Protein AF-A0A919JW04-F1 (afdb_monomer_lite)

Structure (mmCIF, N/CA/C/O backbone):
data_AF-A0A919JW04-F1
#
_entry.id   AF-A0A919JW04-F1
#
loop_
_atom_site.group_PDB
_atom_site.id
_atom_site.type_symbol
_atom_site.label_atom_id
_atom_site.label_alt_id
_atom_site.label_comp_id
_atom_site.label_asym_id
_atom_site.label_entity_id
_atom_site.label_seq_id
_atom_site.pdbx_PDB_ins_code
_atom_site.Cartn_x
_atom_site.Cartn_y
_atom_site.Cartn_z
_atom_site.occupancy
_atom_site.B_iso_or_equiv
_atom_site.auth_seq_id
_atom_site.auth_comp_id
_atom_site.auth_asym_id
_atom_site.auth_atom_id
_atom_site.pdbx_PDB_model_num
ATOM 1 N N . MET A 1 1 ? -5.054 1.767 -24.360 1.00 74.25 1 MET A N 1
ATOM 2 C CA . MET A 1 1 ? -6.353 1.521 -23.692 1.00 74.25 1 MET A CA 1
ATOM 3 C C . MET A 1 1 ? -6.056 1.189 -22.245 1.00 74.25 1 MET A C 1
ATOM 5 O O . MET A 1 1 ? -5.034 0.561 -22.006 1.00 74.25 1 MET A O 1
ATOM 9 N N . THR A 1 2 ? -6.905 1.603 -21.313 1.00 76.56 2 THR A N 1
ATOM 10 C CA . THR A 1 2 ? -6.736 1.331 -19.882 1.00 76.56 2 THR A CA 1
ATOM 11 C C . THR A 1 2 ? -8.015 0.686 -19.362 1.00 76.56 2 THR A C 1
ATOM 13 O O . THR A 1 2 ? -9.109 1.195 -19.605 1.00 76.56 2 THR A O 1
ATOM 16 N N . VAL A 1 3 ? -7.884 -0.453 -18.684 1.00 76.44 3 VAL A N 1
ATOM 17 C CA . VAL A 1 3 ? -8.998 -1.101 -17.981 1.00 76.44 3 VAL A CA 1
ATOM 18 C C . VAL A 1 3 ? -9.095 -0.463 -16.602 1.00 76.44 3 VAL A C 1
ATOM 20 O O . VAL A 1 3 ? -8.107 -0.436 -15.874 1.00 76.44 3 VAL A O 1
ATOM 23 N N . THR A 1 4 ? -10.256 0.086 -16.257 1.00 68.62 4 THR A N 1
ATOM 24 C CA . THR A 1 4 ? -10.473 0.756 -14.963 1.00 68.62 4 THR A CA 1
ATOM 25 C C . THR A 1 4 ? -11.224 -0.118 -13.966 1.00 68.62 4 THR A C 1
ATOM 27 O O . THR A 1 4 ? -11.129 0.110 -12.764 1.00 68.62 4 THR A O 1
ATOM 30 N N . ASP A 1 5 ? -11.971 -1.110 -14.455 1.00 70.94 5 ASP A N 1
ATOM 31 C CA . ASP A 1 5 ? -12.767 -2.032 -13.647 1.00 70.94 5 ASP A CA 1
ATOM 32 C C . ASP A 1 5 ? -13.113 -3.288 -14.462 1.00 70.94 5 ASP A C 1
ATOM 34 O O . ASP A 1 5 ? -13.215 -3.216 -15.691 1.00 70.94 5 ASP A O 1
ATOM 38 N N . TRP A 1 6 ? -13.334 -4.418 -13.790 1.00 78.25 6 TRP A N 1
ATOM 39 C CA . TRP A 1 6 ? -13.700 -5.701 -14.404 1.00 78.25 6 TRP A CA 1
ATOM 40 C C . TRP A 1 6 ? -14.537 -6.559 -13.449 1.00 78.25 6 TRP A C 1
ATOM 42 O O . TRP A 1 6 ? -14.345 -6.524 -12.235 1.00 78.25 6 TRP A O 1
ATOM 52 N N . TRP A 1 7 ? -15.504 -7.301 -13.989 1.00 74.25 7 TRP A N 1
ATOM 53 C CA . TRP A 1 7 ? -16.397 -8.162 -13.208 1.00 74.25 7 TRP A CA 1
ATOM 54 C C . TRP A 1 7 ? -17.016 -9.260 -14.073 1.00 74.25 7 TRP A C 1
ATOM 56 O O . TRP A 1 7 ? -17.135 -9.120 -15.289 1.00 74.25 7 TRP A O 1
ATOM 66 N N . TRP A 1 8 ? -17.454 -10.342 -13.438 1.00 70.00 8 TRP A N 1
ATOM 67 C CA . TRP A 1 8 ? -18.263 -11.383 -14.072 1.00 70.00 8 TRP A CA 1
ATOM 68 C C . TRP A 1 8 ? -19.747 -11.090 -13.832 1.00 70.00 8 TRP A C 1
ATOM 70 O O . TRP A 1 8 ? -20.109 -10.659 -12.736 1.00 70.00 8 TRP A O 1
ATOM 80 N N . ASP A 1 9 ? -20.599 -11.280 -14.840 1.00 72.88 9 ASP A N 1
ATOM 81 C CA . ASP A 1 9 ? -22.055 -11.217 -14.658 1.00 72.88 9 ASP A CA 1
ATOM 82 C C . ASP A 1 9 ? -22.659 -12.576 -14.264 1.00 72.88 9 ASP A C 1
ATOM 84 O O . ASP A 1 9 ? -21.970 -13.597 -14.210 1.00 72.88 9 ASP A O 1
ATOM 88 N N . ASP A 1 10 ? -23.965 -12.586 -13.986 1.00 59.44 10 ASP A N 1
ATOM 89 C CA . ASP A 1 10 ? -24.704 -13.783 -13.560 1.00 59.44 10 ASP A CA 1
ATOM 90 C C . ASP A 1 10 ? -24.725 -14.895 -14.629 1.00 59.44 10 ASP A C 1
ATOM 92 O O . ASP A 1 10 ? -25.013 -16.050 -14.314 1.00 59.44 10 ASP A O 1
ATOM 96 N N . ALA A 1 11 ? -24.410 -14.567 -15.888 1.00 71.56 11 ALA A N 1
ATOM 97 C CA . ALA A 1 11 ? -24.278 -15.524 -16.985 1.00 71.56 11 ALA A CA 1
ATOM 98 C C . ALA A 1 11 ? -22.836 -16.043 -17.153 1.00 71.56 11 ALA A C 1
ATOM 100 O O . ALA A 1 11 ? -22.574 -16.846 -18.051 1.00 71.56 11 ALA A O 1
ATOM 101 N N . GLY A 1 12 ? -21.903 -15.611 -16.300 1.00 69.88 12 GLY A N 1
ATOM 102 C CA . GLY A 1 12 ? -20.495 -15.988 -16.375 1.00 69.88 12 GLY A CA 1
ATOM 103 C C . GLY A 1 12 ? -19.747 -15.313 -17.523 1.00 69.88 12 GLY A C 1
ATOM 104 O O . GLY A 1 12 ? -18.751 -15.857 -17.992 1.00 69.88 12 GLY A O 1
ATOM 105 N N . VAL A 1 13 ? -20.200 -14.144 -17.987 1.00 75.38 13 VAL A N 1
ATOM 106 C CA . VAL A 1 13 ? -19.493 -13.343 -18.996 1.00 75.38 13 VAL A CA 1
ATOM 107 C C . VAL A 1 13 ? -18.628 -12.288 -18.306 1.00 75.38 13 VAL A C 1
ATOM 109 O O . VAL A 1 13 ? -19.077 -11.579 -17.400 1.00 75.38 13 VAL A O 1
ATOM 112 N N . LEU A 1 14 ? -17.369 -12.168 -18.737 1.00 69.25 14 LEU A N 1
ATOM 113 C CA . LEU A 1 14 ? -16.454 -11.143 -18.239 1.00 69.25 14 LEU A CA 1
ATOM 114 C C . LEU A 1 14 ? -16.771 -9.789 -18.889 1.00 69.25 14 LEU A C 1
ATOM 116 O O . LEU A 1 14 ? -16.784 -9.645 -20.113 1.00 69.25 14 LEU A O 1
ATOM 120 N N . ASN A 1 15 ? -16.993 -8.788 -18.047 1.00 77.12 15 ASN A N 1
ATOM 121 C CA . ASN A 1 15 ? -17.279 -7.409 -18.405 1.00 77.12 15 ASN A CA 1
ATOM 122 C C . ASN A 1 15 ? -16.128 -6.506 -17.929 1.00 77.12 15 ASN A C 1
ATOM 124 O O . ASN A 1 15 ? -15.481 -6.796 -16.921 1.00 77.12 15 ASN A O 1
ATOM 128 N N . ALA A 1 16 ? -15.884 -5.399 -18.631 1.00 73.94 16 ALA A N 1
ATOM 129 C CA . ALA A 1 16 ? -14.883 -4.410 -18.243 1.00 73.94 16 ALA A CA 1
ATOM 130 C C . ALA A 1 16 ? -15.310 -2.978 -18.579 1.00 73.94 16 ALA A C 1
ATOM 132 O O . ALA A 1 16 ? -15.991 -2.726 -19.577 1.00 73.94 16 ALA A O 1
ATOM 133 N N . SER A 1 17 ? -14.851 -2.031 -17.762 1.00 76.88 17 SER A N 1
ATOM 134 C CA . SER A 1 17 ? -14.839 -0.608 -18.105 1.00 76.88 17 SER A CA 1
ATOM 135 C C . SER A 1 17 ? -13.491 -0.271 -18.739 1.00 76.88 17 SER A C 1
ATOM 137 O O . SER A 1 17 ? -12.448 -0.437 -18.105 1.00 76.88 17 SER A O 1
ATOM 139 N N . ILE A 1 18 ? -13.502 0.173 -19.998 1.00 75.00 18 ILE A N 1
ATOM 140 C CA . ILE A 1 18 ? -12.277 0.434 -20.769 1.00 75.00 18 ILE A CA 1
ATOM 141 C C . ILE A 1 18 ? -12.285 1.876 -21.271 1.00 75.00 18 ILE A C 1
ATOM 143 O O . ILE A 1 18 ? -13.214 2.293 -21.971 1.00 75.00 18 ILE A O 1
ATOM 147 N N . SER A 1 19 ? -11.233 2.627 -20.943 1.00 77.94 19 SER A N 1
ATOM 148 C CA . SER A 1 19 ? -10.934 3.936 -21.524 1.00 77.94 19 SER A CA 1
ATOM 149 C C . SER A 1 19 ? -9.916 3.804 -22.659 1.00 77.94 19 SER A C 1
ATOM 151 O O . SER A 1 19 ? -9.009 2.962 -22.652 1.00 77.94 19 SER A O 1
ATOM 153 N N . SER A 1 20 ? -10.067 4.633 -23.689 1.00 75.81 20 SER A N 1
ATOM 154 C CA . SER A 1 20 ? -9.131 4.687 -24.813 1.00 75.81 20 SER A CA 1
ATOM 155 C C . SER A 1 20 ? -8.399 6.019 -24.810 1.00 75.81 20 SER A C 1
ATOM 157 O O . SER A 1 20 ? -9.047 7.062 -24.847 1.00 75.81 20 SER A O 1
ATOM 159 N N . HIS A 1 21 ? -7.072 5.983 -24.843 1.00 70.25 21 HIS A N 1
ATOM 160 C CA . HIS A 1 21 ? -6.265 7.164 -25.141 1.00 70.25 21 HIS A CA 1
ATOM 161 C C . HIS A 1 21 ? -6.253 7.378 -26.647 1.00 70.25 21 HIS A C 1
ATOM 163 O O . HIS A 1 21 ? -6.077 6.419 -27.406 1.00 70.25 21 HIS A O 1
ATOM 169 N N . ARG A 1 22 ? -6.492 8.615 -27.080 1.00 68.94 22 ARG A N 1
ATOM 170 C CA . ARG A 1 22 ? -6.281 9.026 -28.466 1.00 68.94 22 ARG A CA 1
ATOM 171 C C . ARG A 1 22 ? -5.194 10.085 -28.477 1.00 68.94 22 ARG A C 1
ATOM 173 O O . ARG A 1 22 ? -5.344 11.111 -27.821 1.00 68.94 22 ARG A O 1
ATOM 180 N N . CYS A 1 23 ? -4.144 9.841 -29.249 1.00 50.69 23 CYS A N 1
ATOM 181 C CA . CYS A 1 23 ? -3.222 10.896 -29.637 1.00 50.69 23 CYS A CA 1
ATOM 182 C C . CYS A 1 23 ? -3.943 11.758 -30.675 1.00 50.69 23 CYS A C 1
ATOM 184 O O . CYS A 1 23 ? -4.438 11.229 -31.674 1.00 50.69 23 CYS A O 1
ATOM 186 N N . THR A 1 24 ? -4.067 13.055 -30.422 1.00 57.06 24 THR A N 1
ATOM 187 C CA . THR A 1 24 ? -4.514 14.007 -31.439 1.00 57.06 24 THR A CA 1
ATOM 188 C C . THR A 1 24 ? -3.295 14.649 -32.081 1.00 57.06 24 THR A C 1
ATOM 190 O O . THR A 1 24 ? -2.359 15.010 -31.383 1.00 57.06 24 THR A O 1
ATOM 193 N N . ASP A 1 25 ? -3.316 14.834 -33.402 1.00 55.38 25 ASP A N 1
ATOM 194 C CA . ASP A 1 25 ? -2.179 15.364 -34.180 1.00 55.38 25 ASP A CA 1
ATOM 195 C C . ASP A 1 25 ? -1.820 16.832 -33.855 1.00 55.38 25 ASP A C 1
ATOM 197 O O . ASP A 1 25 ? -0.890 17.400 -34.426 1.00 55.38 25 ASP A O 1
ATOM 201 N N . ALA A 1 26 ? -2.566 17.471 -32.953 1.00 52.75 26 ALA A N 1
ATOM 202 C CA . ALA A 1 26 ? -2.356 18.839 -32.518 1.00 52.75 26 ALA A CA 1
ATOM 203 C C . ALA A 1 26 ? -1.953 18.846 -31.038 1.00 52.75 26 ALA A C 1
ATOM 205 O O . ALA A 1 26 ? -2.820 18.769 -30.174 1.00 52.75 26 ALA A O 1
ATOM 206 N N . LEU A 1 27 ? -0.644 19.005 -30.797 1.00 47.03 27 LEU A N 1
ATOM 207 C CA . LEU A 1 27 ? 0.014 19.154 -29.489 1.00 47.03 27 LEU A CA 1
ATOM 208 C C . LEU A 1 27 ? 0.023 17.862 -28.652 1.00 47.03 27 LEU A C 1
ATOM 210 O O . LEU A 1 27 ? -0.911 17.074 -28.711 1.00 47.03 27 LEU A O 1
ATOM 214 N N . ASP A 1 28 ? 1.096 17.651 -27.884 1.00 53.16 28 ASP A N 1
ATOM 215 C CA . ASP A 1 28 ? 1.387 16.470 -27.046 1.00 53.16 28 ASP A CA 1
ATOM 216 C C . ASP A 1 28 ? 0.383 16.234 -25.883 1.00 53.16 28 ASP A C 1
ATOM 218 O O . ASP A 1 28 ? 0.741 15.733 -24.817 1.00 53.16 28 ASP A O 1
ATOM 222 N N . GLU A 1 29 ? -0.883 16.616 -26.045 1.00 48.28 29 GLU A N 1
ATOM 223 C CA . GLU A 1 29 ? -1.954 16.377 -25.088 1.00 48.28 29 GLU A CA 1
ATOM 224 C C . GLU A 1 29 ? -2.584 15.001 -25.350 1.00 48.28 29 GLU A C 1
ATOM 226 O O . GLU A 1 29 ? -3.326 14.783 -26.311 1.00 48.28 29 GLU A O 1
ATOM 231 N N . GLU A 1 30 ? -2.299 14.038 -24.472 1.00 58.75 30 GLU A N 1
ATOM 232 C CA . GLU A 1 30 ? -3.032 12.774 -24.445 1.00 58.75 30 GLU A CA 1
ATOM 233 C C . GLU A 1 30 ? -4.475 13.025 -23.991 1.00 58.75 30 GLU A C 1
ATOM 235 O O . GLU A 1 30 ? -4.741 13.327 -22.826 1.00 58.75 30 GLU A O 1
ATOM 240 N N . MET A 1 31 ? -5.439 12.862 -24.902 1.00 57.72 31 MET A N 1
ATOM 241 C CA . MET A 1 31 ? -6.850 12.925 -24.53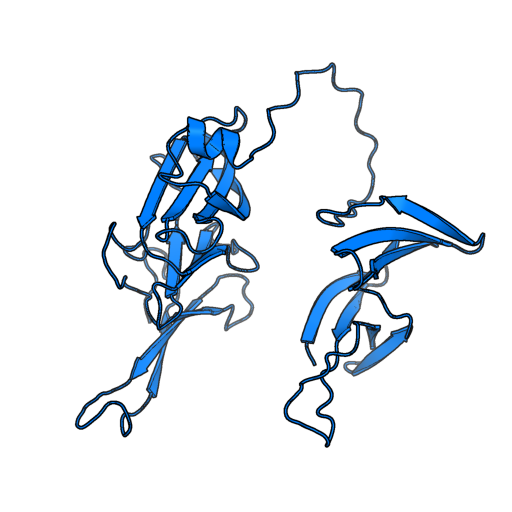7 1.00 57.72 31 MET A CA 1
ATOM 242 C C . MET A 1 31 ? -7.359 11.522 -24.191 1.00 57.72 31 MET A C 1
ATOM 244 O O . MET A 1 31 ? -7.560 10.661 -25.058 1.00 57.72 31 MET A O 1
ATOM 248 N N . THR A 1 32 ? -7.600 11.283 -22.903 1.00 70.81 32 THR A N 1
ATOM 249 C CA . THR A 1 32 ? -8.263 10.065 -22.428 1.00 70.81 32 THR A CA 1
ATOM 250 C C . THR A 1 32 ? -9.762 10.158 -22.696 1.00 70.81 32 THR A C 1
ATOM 252 O O . THR A 1 32 ? -10.463 10.990 -22.118 1.00 70.81 32 THR A O 1
ATOM 255 N N . ALA A 1 33 ? -10.285 9.289 -23.562 1.00 72.12 33 ALA A N 1
ATOM 256 C CA . ALA A 1 33 ? -11.727 9.152 -23.719 1.00 72.12 33 ALA A CA 1
ATOM 257 C C . ALA A 1 33 ? -12.331 8.535 -22.443 1.00 72.12 33 ALA A C 1
ATOM 259 O O . ALA A 1 33 ? -11.737 7.606 -21.882 1.00 72.12 33 ALA A O 1
ATOM 260 N N . PRO A 1 34 ? -13.512 8.998 -21.996 1.00 68.56 34 PRO A N 1
ATOM 261 C CA . PRO A 1 34 ? -14.187 8.425 -20.837 1.00 68.56 34 PRO A CA 1
ATOM 262 C C . PRO A 1 34 ? -14.446 6.922 -21.037 1.00 68.56 34 PRO A C 1
ATOM 264 O O . PRO A 1 34 ? -14.663 6.488 -22.176 1.00 68.56 34 PRO A O 1
ATOM 267 N N . PRO A 1 35 ? -14.418 6.120 -19.959 1.00 70.31 35 PRO A N 1
ATOM 268 C CA . PRO A 1 35 ? -14.587 4.686 -20.083 1.00 70.31 35 PRO A CA 1
ATOM 269 C C . PRO A 1 35 ? -15.964 4.313 -20.641 1.00 70.31 35 PRO A C 1
ATOM 271 O O . PRO A 1 35 ? -16.972 4.996 -20.443 1.00 70.31 35 PRO A O 1
ATOM 274 N N . THR A 1 36 ? -15.975 3.207 -21.378 1.00 73.69 36 THR A N 1
ATOM 275 C CA . THR A 1 36 ? -17.166 2.593 -21.982 1.00 73.69 36 THR A CA 1
ATOM 276 C C . THR A 1 36 ? -17.268 1.140 -21.533 1.00 73.69 36 THR A C 1
ATOM 278 O O . THR A 1 36 ? -16.282 0.578 -21.051 1.00 73.69 36 THR A O 1
ATOM 281 N N . LEU A 1 37 ? -18.451 0.537 -21.661 1.00 75.94 37 LEU A N 1
ATOM 282 C CA . LEU A 1 37 ? -18.686 -0.840 -21.230 1.00 75.94 37 LEU A CA 1
ATOM 283 C C . LEU A 1 37 ? -18.321 -1.824 -22.344 1.00 75.94 37 LEU A C 1
ATOM 285 O O . LEU A 1 37 ? -18.824 -1.717 -23.466 1.00 75.94 37 LEU A O 1
ATOM 289 N N . TRP A 1 38 ? -17.511 -2.822 -22.004 1.00 80.19 38 TRP A N 1
ATOM 290 C CA . TRP A 1 38 ? -17.079 -3.889 -22.900 1.00 80.19 38 TRP A CA 1
ATOM 291 C C . TRP A 1 38 ? -17.385 -5.264 -22.312 1.00 80.19 38 TRP A C 1
ATOM 293 O O . TRP A 1 38 ? -17.367 -5.452 -21.098 1.00 80.19 38 TRP A O 1
ATOM 303 N N . GLN A 1 39 ? -17.639 -6.223 -23.196 1.00 83.81 39 GLN A N 1
ATOM 304 C CA . GLN A 1 39 ? -17.889 -7.627 -22.874 1.00 83.81 39 GLN A CA 1
ATOM 305 C C . GLN A 1 39 ? -16.921 -8.521 -23.634 1.00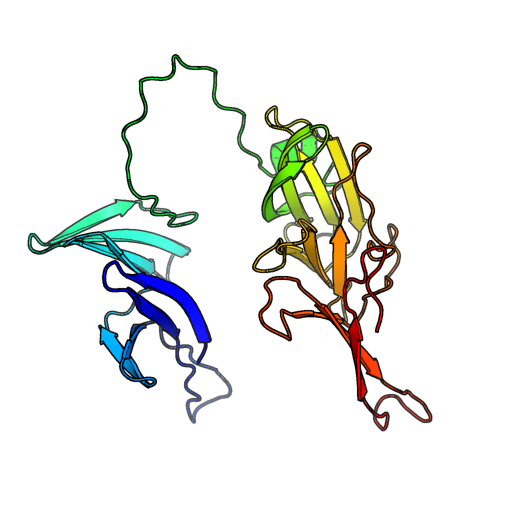 83.81 39 GLN A C 1
ATOM 307 O O . GLN A 1 39 ? -16.680 -8.294 -24.820 1.00 83.81 39 GLN A O 1
ATOM 312 N N . LEU A 1 40 ? -16.389 -9.544 -22.969 1.00 80.00 40 LEU A N 1
ATOM 313 C CA . LEU A 1 40 ? -15.554 -10.558 -23.597 1.00 80.00 40 LEU A CA 1
ATOM 314 C C . LEU A 1 40 ? -16.441 -11.695 -24.115 1.00 80.00 40 LEU A C 1
ATOM 316 O O . LEU A 1 40 ? -16.860 -12.566 -23.356 1.00 80.00 40 LEU A O 1
ATOM 320 N N . THR A 1 41 ? -16.708 -11.701 -25.421 1.00 78.75 41 THR A N 1
ATOM 321 C CA . THR A 1 41 ? -17.518 -12.738 -26.077 1.00 78.75 41 THR A CA 1
ATOM 322 C C . THR A 1 41 ? -16.661 -13.488 -27.088 1.00 78.75 41 THR A C 1
ATOM 324 O O . THR A 1 41 ? -16.059 -12.880 -27.970 1.00 78.75 41 THR A O 1
ATOM 327 N N . GLY A 1 42 ? -16.571 -14.817 -26.964 1.00 79.56 42 GLY A N 1
ATOM 328 C CA . GLY A 1 42 ? -15.803 -15.643 -27.908 1.00 79.56 42 GLY A CA 1
ATOM 329 C C . GLY A 1 42 ? -14.318 -15.262 -28.004 1.00 79.56 42 GLY A C 1
ATOM 330 O O . GLY A 1 42 ? -13.734 -15.342 -29.081 1.00 79.56 42 GLY A O 1
ATOM 331 N N . GLY A 1 43 ? -13.722 -14.787 -26.903 1.00 82.19 43 GLY A N 1
ATOM 332 C CA . GLY A 1 43 ? -12.320 -14.355 -26.847 1.00 82.19 43 GLY A CA 1
ATOM 333 C C . GLY A 1 43 ? -12.046 -12.952 -27.403 1.00 82.19 43 GLY A C 1
ATOM 334 O O . GLY A 1 43 ? -10.891 -12.544 -27.453 1.00 82.19 43 GLY A O 1
ATOM 335 N N . SER A 1 44 ? -13.077 -12.202 -27.805 1.00 84.44 44 SER A N 1
ATOM 336 C CA . SER A 1 44 ? -12.941 -10.827 -28.298 1.00 84.44 44 SER A CA 1
ATOM 337 C C . SER A 1 44 ? -13.728 -9.839 -27.444 1.00 84.44 44 SER A C 1
ATOM 339 O O . SER A 1 44 ? -14.867 -10.099 -27.056 1.00 84.44 44 SER A O 1
ATOM 341 N N . TRP A 1 45 ? -13.121 -8.686 -27.167 1.00 80.19 45 TRP A N 1
ATOM 342 C CA . TRP A 1 45 ? -13.795 -7.581 -26.494 1.00 80.19 45 TRP A CA 1
ATOM 343 C C . TRP A 1 45 ? -14.721 -6.860 -27.475 1.00 80.19 45 TRP A C 1
ATOM 345 O O . TRP A 1 45 ? -14.274 -6.324 -28.489 1.00 80.19 45 TRP A O 1
ATOM 355 N N . THR A 1 46 ? -16.010 -6.809 -27.154 1.00 83.94 46 THR A N 1
ATOM 356 C CA . THR A 1 46 ? -17.025 -6.077 -27.919 1.00 83.94 46 THR A CA 1
ATOM 357 C C . THR A 1 46 ? -17.654 -4.983 -27.060 1.00 83.94 46 THR A C 1
ATOM 359 O O . THR A 1 46 ? -17.992 -5.254 -25.905 1.00 83.94 46 THR A O 1
ATOM 362 N N . PRO A 1 47 ? -17.839 -3.757 -27.582 1.00 77.19 47 PRO A N 1
ATOM 363 C CA . PRO A 1 47 ? -18.476 -2.688 -26.827 1.00 77.19 47 PRO A CA 1
ATOM 364 C C . PRO A 1 47 ? -19.951 -3.037 -26.612 1.00 77.19 47 PRO A C 1
ATOM 366 O O . PRO A 1 47 ? -20.714 -3.132 -27.573 1.00 77.19 47 PRO A O 1
ATOM 369 N N . ALA A 1 48 ? -20.344 -3.225 -25.356 1.00 69.94 48 ALA A N 1
ATOM 370 C CA . ALA A 1 48 ? -21.722 -3.528 -24.986 1.00 69.94 48 ALA A CA 1
ATOM 371 C C . ALA A 1 48 ? -22.570 -2.249 -24.893 1.00 69.94 48 ALA A C 1
ATOM 373 O O . ALA A 1 48 ? -23.762 -2.266 -25.195 1.00 69.94 48 ALA A O 1
ATOM 374 N N . ASP A 1 49 ? -21.956 -1.123 -24.508 1.00 65.31 49 ASP A N 1
ATOM 375 C CA . ASP A 1 49 ? -22.614 0.184 -24.438 1.00 65.31 49 ASP A CA 1
ATOM 376 C C . ASP A 1 49 ? -21.581 1.326 -24.513 1.00 65.31 49 ASP A C 1
ATOM 378 O O . ASP A 1 49 ? -20.519 1.272 -23.892 1.00 65.31 49 ASP A O 1
ATOM 382 N N . ARG A 1 50 ? -21.902 2.381 -25.273 1.00 62.41 50 ARG A N 1
ATOM 383 C CA . ARG A 1 50 ? -21.047 3.566 -25.479 1.00 62.41 50 ARG A CA 1
ATOM 384 C C . ARG A 1 50 ? -21.385 4.738 -24.553 1.00 62.41 50 ARG A C 1
ATOM 386 O O . ARG A 1 50 ? -20.864 5.833 -24.750 1.00 62.41 50 ARG A O 1
ATOM 393 N N . THR A 1 51 ? -22.268 4.540 -23.577 1.00 61.38 51 THR A N 1
ATOM 394 C CA . THR A 1 51 ? -22.607 5.568 -22.588 1.00 61.38 51 THR A CA 1
ATOM 395 C C . THR A 1 51 ? -21.362 5.934 -21.778 1.00 61.38 51 THR A C 1
ATOM 397 O O . THR A 1 51 ? -20.776 5.087 -21.111 1.00 61.38 51 THR A O 1
ATOM 400 N N . THR A 1 52 ? -20.962 7.201 -21.846 1.00 57.56 52 THR A N 1
ATOM 401 C CA . THR A 1 52 ? -19.769 7.731 -21.180 1.00 57.56 52 THR A CA 1
ATOM 402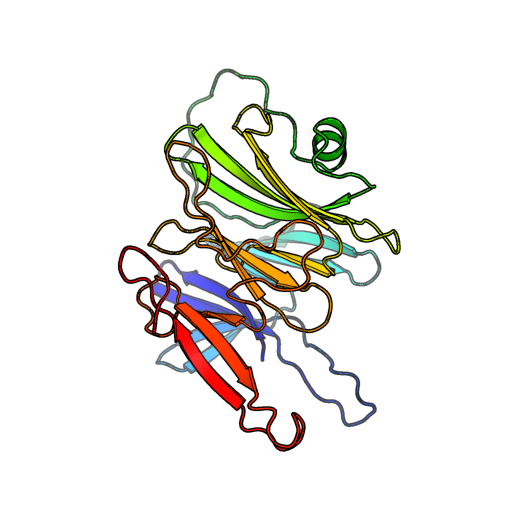 C C . THR A 1 52 ? -20.030 7.953 -19.691 1.00 57.56 52 THR A C 1
ATOM 404 O O . THR A 1 52 ? -20.910 8.739 -19.337 1.00 57.56 52 THR A O 1
ATOM 407 N N . ALA A 1 53 ? -19.259 7.300 -18.827 1.00 60.03 53 ALA A N 1
ATOM 408 C CA . ALA A 1 53 ? -19.298 7.449 -17.370 1.00 60.03 53 ALA A CA 1
ATOM 409 C C . ALA A 1 53 ? -17.920 7.074 -16.796 1.00 60.03 53 ALA A C 1
ATOM 411 O O . ALA A 1 53 ? -17.141 6.450 -17.502 1.00 60.03 53 ALA A O 1
ATOM 412 N N . GLU A 1 54 ? -17.601 7.424 -15.546 1.00 60.41 54 GLU A N 1
ATOM 413 C CA . GLU A 1 54 ? -16.350 6.973 -14.898 1.00 60.41 54 GLU A CA 1
ATOM 414 C C . GLU A 1 54 ? -16.373 5.474 -14.585 1.00 60.41 54 GLU A C 1
ATOM 416 O O . GLU A 1 54 ? -15.345 4.804 -14.645 1.00 60.41 54 GLU A O 1
ATOM 421 N N . ALA A 1 55 ? -17.557 4.949 -14.269 1.00 62.22 55 ALA A N 1
ATOM 422 C CA . ALA A 1 55 ? -17.803 3.526 -14.100 1.00 62.22 55 ALA A CA 1
ATOM 423 C C . ALA A 1 55 ? -19.276 3.212 -14.390 1.00 62.22 55 ALA A C 1
ATOM 425 O O . ALA A 1 55 ? -20.176 3.982 -14.029 1.00 62.22 55 ALA A O 1
ATOM 426 N N . VAL A 1 56 ? -19.530 2.060 -15.012 1.00 63.28 56 VAL A N 1
ATOM 427 C CA . VAL A 1 56 ? -20.880 1.539 -15.262 1.00 63.28 56 VAL A CA 1
ATOM 428 C C . VAL A 1 56 ? -20.947 0.111 -14.752 1.00 63.28 56 VAL A C 1
ATOM 430 O O . VAL A 1 56 ? -20.132 -0.711 -15.154 1.00 63.28 56 VAL A O 1
ATOM 433 N N . ARG A 1 57 ? -21.931 -0.200 -13.900 1.00 67.50 57 ARG A N 1
ATOM 434 C CA . ARG A 1 57 ? -22.157 -1.566 -13.403 1.00 67.50 57 ARG A CA 1
ATOM 435 C C . ARG A 1 57 ? -23.630 -1.968 -13.533 1.00 67.50 57 ARG A C 1
ATOM 437 O O . ARG A 1 57 ? -24.497 -1.200 -13.103 1.00 67.50 57 ARG A O 1
ATOM 444 N N . PRO A 1 58 ? -23.953 -3.137 -14.108 1.00 63.38 58 PRO A N 1
ATOM 445 C CA . PRO A 1 58 ? -25.311 -3.674 -14.069 1.00 63.38 58 PRO A CA 1
ATOM 446 C C . PRO A 1 58 ? -25.684 -4.109 -12.640 1.00 63.38 58 PRO A C 1
ATOM 448 O O . PRO A 1 58 ? -24.840 -4.595 -11.891 1.00 63.38 58 PRO A O 1
ATOM 451 N N . VAL A 1 59 ? -26.947 -3.907 -12.253 1.00 65.44 59 VAL A N 1
ATOM 452 C CA . VAL A 1 59 ? -27.532 -4.322 -10.967 1.00 65.44 59 VAL A CA 1
ATOM 453 C C . VAL A 1 59 ? -28.968 -4.800 -11.214 1.00 65.44 59 VAL A C 1
ATOM 455 O O . VAL A 1 59 ? -29.911 -4.000 -11.207 1.00 65.44 59 VAL A O 1
ATOM 458 N N . GLY A 1 60 ? -29.137 -6.105 -11.449 1.00 69.44 60 GLY A N 1
ATOM 459 C CA . GLY A 1 60 ? -30.403 -6.680 -11.924 1.00 69.44 60 GLY A CA 1
ATOM 460 C C . GLY A 1 60 ? -30.845 -6.040 -13.249 1.00 69.44 60 GLY A C 1
ATOM 461 O O . GLY A 1 60 ? -30.013 -5.779 -14.113 1.00 69.44 60 GLY A O 1
ATOM 462 N N . ASP A 1 61 ? -32.129 -5.687 -13.370 1.00 66.75 61 ASP A N 1
ATOM 463 C CA . ASP A 1 61 ? -32.683 -4.984 -14.548 1.00 66.75 61 ASP A CA 1
ATOM 464 C C . ASP A 1 61 ? -32.302 -3.490 -14.626 1.00 66.75 61 ASP A C 1
ATOM 466 O O . ASP A 1 61 ? -32.752 -2.758 -15.512 1.00 66.75 61 ASP A O 1
ATOM 470 N N . ALA A 1 62 ? -31.510 -2.995 -13.672 1.00 62.97 62 ALA A N 1
ATOM 471 C CA . ALA A 1 62 ? -31.091 -1.604 -13.597 1.00 62.97 62 ALA A CA 1
ATOM 472 C C . ALA A 1 62 ? -29.577 -1.453 -13.770 1.00 62.97 62 ALA A C 1
ATOM 474 O O . ALA A 1 62 ? -28.806 -2.405 -13.701 1.00 62.97 62 ALA A O 1
ATOM 475 N N . ARG A 1 63 ? -29.132 -0.217 -13.987 1.00 69.88 63 ARG A N 1
ATOM 476 C CA . ARG A 1 63 ? -27.721 0.131 -14.174 1.00 69.88 63 ARG A CA 1
ATOM 477 C C . ARG A 1 63 ? -27.309 1.180 -13.164 1.00 69.88 63 ARG A C 1
ATOM 479 O O . ARG A 1 63 ? -28.035 2.153 -12.976 1.00 69.88 63 ARG A O 1
ATOM 486 N N . LEU A 1 64 ? -26.146 1.016 -12.553 1.00 71.31 64 LEU A N 1
ATOM 487 C CA . LEU A 1 64 ? -25.486 2.072 -11.801 1.00 71.31 64 LEU A CA 1
ATOM 488 C C . LEU A 1 64 ? -24.523 2.819 -12.717 1.00 71.31 64 LEU A C 1
ATOM 490 O O . LEU A 1 64 ? -23.679 2.216 -13.377 1.00 71.31 64 LEU A O 1
ATOM 494 N N . LEU A 1 65 ? -24.682 4.136 -12.745 1.00 68.62 65 LEU A N 1
ATOM 495 C CA . LEU A 1 65 ? -23.898 5.081 -13.523 1.00 68.62 65 LEU A CA 1
ATOM 496 C C . LEU A 1 65 ? -23.160 5.987 -12.542 1.00 68.62 65 LEU A C 1
ATOM 498 O O . LEU A 1 65 ? -23.804 6.693 -11.759 1.00 68.62 65 LEU A O 1
ATOM 502 N N . LEU A 1 66 ? -21.831 5.957 -12.573 1.00 65.94 66 LEU A N 1
ATOM 503 C CA . LEU A 1 66 ? -20.996 6.915 -11.860 1.00 65.94 66 LEU A CA 1
ATOM 504 C C . LEU A 1 66 ? -20.557 8.006 -12.841 1.00 65.94 66 LEU A C 1
ATOM 506 O O . LEU A 1 66 ? -19.716 7.772 -13.705 1.00 65.94 66 LEU A O 1
ATOM 510 N N . GLU A 1 67 ? -21.147 9.191 -12.731 1.00 64.25 67 GLU A N 1
ATOM 511 C CA . GLU A 1 67 ? -20.858 10.331 -13.604 1.00 64.25 67 GLU A CA 1
ATOM 512 C C . GLU A 1 67 ? -20.011 11.364 -12.858 1.00 64.25 67 GLU A C 1
ATOM 514 O O . GLU A 1 67 ? -20.392 11.801 -11.771 1.00 64.25 67 GLU A O 1
ATOM 519 N N . HIS A 1 68 ? -18.910 11.820 -13.453 1.00 49.97 68 HIS A N 1
ATOM 520 C CA . HIS A 1 68 ? -18.114 12.924 -12.916 1.00 49.97 68 HIS A CA 1
ATOM 521 C C . HIS A 1 68 ? -18.288 14.177 -13.763 1.00 49.97 68 HIS A C 1
ATOM 523 O O . HIS A 1 68 ? -18.084 14.166 -14.979 1.00 49.97 68 HIS A O 1
ATOM 529 N N . ARG A 1 69 ? -18.680 15.282 -13.120 1.00 56.91 69 ARG A N 1
ATOM 530 C CA . ARG A 1 69 ? -18.699 16.591 -13.777 1.00 56.91 69 ARG A CA 1
ATOM 531 C C . ARG A 1 69 ? -17.368 17.290 -13.542 1.00 56.91 69 ARG A C 1
ATOM 533 O O . ARG A 1 69 ? -17.097 17.788 -12.450 1.00 56.91 69 ARG A O 1
ATOM 540 N N . SER A 1 70 ? -16.593 17.400 -14.619 1.00 43.09 70 SER A N 1
ATOM 541 C CA . SER A 1 70 ? -15.256 18.003 -14.653 1.00 43.09 70 SER A CA 1
ATOM 542 C C . SER A 1 70 ? -15.176 19.441 -14.126 1.00 43.09 70 SER A C 1
ATOM 544 O O . SER A 1 70 ? -14.096 19.887 -13.764 1.00 43.09 70 SER A O 1
ATOM 546 N N . GLN A 1 71 ? -16.291 20.174 -14.027 1.00 42.25 71 GLN A N 1
ATOM 547 C CA . GLN A 1 71 ? -16.264 21.574 -13.592 1.00 42.25 71 GLN A CA 1
ATOM 548 C C . GLN A 1 71 ? -16.287 21.786 -12.070 1.00 42.25 71 GLN A C 1
ATOM 550 O O . GLN A 1 71 ? -16.036 22.905 -11.632 1.00 42.25 71 GLN A O 1
ATOM 555 N N . GLN A 1 72 ? -16.586 20.767 -11.251 1.00 46.12 72 GLN A N 1
ATOM 556 C CA . GLN A 1 72 ? -16.704 20.947 -9.789 1.00 46.12 72 GLN A CA 1
ATOM 557 C C . GLN A 1 72 ? -16.126 19.799 -8.943 1.00 46.12 72 GLN A C 1
ATOM 559 O O . GLN A 1 72 ? -16.191 19.864 -7.717 1.00 46.12 72 GLN A O 1
ATOM 564 N N . GLY A 1 73 ? -15.546 18.759 -9.557 1.00 49.03 73 GLY A N 1
ATOM 565 C CA . GLY A 1 73 ? -14.974 17.628 -8.810 1.00 49.03 73 GLY A CA 1
ATOM 566 C C . GLY A 1 73 ? -16.021 16.791 -8.061 1.00 49.03 73 GLY A C 1
ATOM 567 O O . GLY A 1 73 ? -15.711 16.162 -7.049 1.00 49.03 73 GLY A O 1
ATOM 568 N N . GLU A 1 74 ? -17.282 16.833 -8.505 1.00 53.28 74 GLU A N 1
ATOM 569 C CA . GLU A 1 74 ? -18.378 16.057 -7.925 1.00 53.28 74 GLU A CA 1
ATOM 570 C C . GLU A 1 74 ? -18.656 14.816 -8.780 1.00 53.28 74 GLU A C 1
ATOM 572 O O . GLU A 1 74 ? -19.134 14.926 -9.916 1.00 53.28 74 GLU A O 1
ATOM 577 N N . SER A 1 75 ? -18.394 13.633 -8.217 1.00 55.22 75 SER A N 1
ATOM 578 C CA . SER A 1 75 ? -18.873 12.355 -8.755 1.00 55.22 75 SER A CA 1
ATOM 579 C C . SER A 1 75 ? -20.267 12.054 -8.204 1.00 55.22 75 SER A C 1
ATOM 581 O O . SER A 1 75 ? -20.471 12.028 -6.987 1.00 55.22 75 SER A O 1
ATOM 583 N N . ARG A 1 76 ? -21.224 11.793 -9.097 1.00 67.00 76 ARG A N 1
ATOM 584 C CA . ARG A 1 76 ? -22.622 11.486 -8.773 1.00 67.00 76 ARG A CA 1
ATOM 585 C C . ARG A 1 76 ? -22.949 10.048 -9.143 1.00 67.00 76 ARG A C 1
ATOM 587 O O . ARG A 1 76 ? -22.622 9.598 -10.237 1.00 67.00 76 ARG A O 1
ATOM 594 N N . LEU A 1 77 ? -23.644 9.350 -8.246 1.00 69.81 77 LEU A N 1
ATOM 595 C CA . LEU A 1 77 ? -24.159 8.007 -8.512 1.00 69.81 77 LEU A CA 1
ATOM 596 C C . LEU A 1 77 ? -25.630 8.097 -8.895 1.00 69.81 77 LEU A C 1
ATOM 598 O O . LEU A 1 77 ? -26.450 8.622 -8.134 1.00 69.81 77 LEU A O 1
ATOM 602 N N . SER A 1 78 ? -25.972 7.519 -10.038 1.00 73.81 78 SER A N 1
ATOM 603 C CA . SER A 1 78 ? -27.346 7.406 -10.514 1.00 73.81 78 SER A CA 1
ATOM 604 C C . SER A 1 78 ? -27.684 5.957 -10.835 1.00 73.81 78 SER A C 1
ATOM 606 O O . SER A 1 78 ? -26.837 5.194 -11.288 1.00 73.81 78 SER A O 1
ATOM 608 N N . ARG A 1 79 ? -28.941 5.575 -10.617 1.00 75.44 79 ARG A N 1
ATOM 609 C CA . ARG A 1 79 ? -29.515 4.319 -11.095 1.00 75.44 79 ARG A CA 1
ATOM 610 C C . ARG A 1 79 ? -30.378 4.606 -12.318 1.00 75.44 79 ARG A C 1
ATOM 612 O O . ARG A 1 79 ? -31.264 5.450 -12.237 1.00 75.44 79 ARG A O 1
ATOM 619 N N . LYS A 1 80 ? -30.143 3.913 -13.428 1.00 73.44 80 LYS A N 1
ATOM 620 C CA . LYS A 1 80 ? -30.972 3.968 -14.637 1.00 73.44 80 LYS A CA 1
ATOM 621 C C . LYS A 1 80 ? -31.738 2.661 -14.797 1.00 73.44 80 LYS A C 1
ATOM 623 O O . LYS A 1 80 ? -31.126 1.596 -14.800 1.00 73.44 80 LYS A O 1
ATOM 628 N N . ASP A 1 81 ? -33.050 2.750 -14.939 1.00 76.94 81 ASP A N 1
ATOM 629 C CA . ASP A 1 81 ? -33.944 1.634 -15.250 1.00 76.94 81 ASP A CA 1
ATOM 630 C C . ASP A 1 81 ? -34.907 2.020 -16.391 1.00 76.94 81 ASP A C 1
ATOM 632 O O . ASP A 1 81 ? -34.793 3.101 -16.978 1.00 76.94 81 ASP A O 1
ATOM 636 N N . ALA A 1 82 ? -35.837 1.125 -16.738 1.00 69.31 82 ALA A N 1
ATOM 637 C CA . ALA A 1 82 ? -36.836 1.370 -17.781 1.00 69.31 82 ALA A CA 1
ATOM 638 C C . ALA A 1 82 ? -37.786 2.544 -17.459 1.00 69.31 82 ALA A C 1
ATOM 640 O O . ALA A 1 82 ? -38.388 3.102 -18.373 1.00 69.31 82 ALA A O 1
ATOM 641 N N . ALA A 1 83 ? -37.909 2.933 -16.184 1.00 68.00 83 ALA A N 1
ATOM 642 C CA . ALA A 1 83 ? -38.733 4.052 -15.734 1.00 68.00 83 ALA A CA 1
ATOM 643 C C . ALA A 1 83 ? -37.972 5.394 -15.717 1.00 68.00 83 ALA A C 1
ATOM 645 O O . ALA A 1 83 ? -38.598 6.445 -15.568 1.00 68.00 83 ALA A O 1
ATOM 646 N N . GLY A 1 84 ? -36.646 5.390 -15.903 1.00 71.75 84 GLY A N 1
ATOM 647 C CA . GLY A 1 84 ? -35.832 6.593 -16.070 1.00 71.75 84 GLY A CA 1
ATOM 648 C C . GLY A 1 84 ? -34.524 6.572 -15.279 1.00 71.75 84 GLY A C 1
ATOM 649 O O . GLY A 1 84 ? -34.012 5.526 -14.886 1.00 71.75 84 GLY A O 1
ATOM 650 N N . VAL A 1 85 ? -33.940 7.755 -15.069 1.00 71.38 85 VAL A N 1
ATOM 651 C CA . VAL A 1 85 ? -32.714 7.931 -14.273 1.00 71.38 85 VAL A CA 1
ATOM 652 C C . VAL A 1 85 ? -33.081 8.499 -12.906 1.00 71.38 85 VAL A C 1
ATOM 654 O O . VAL A 1 85 ? -33.647 9.586 -12.807 1.00 71.38 85 VAL A O 1
ATOM 657 N N . ARG A 1 86 ? -32.717 7.786 -11.840 1.00 76.50 86 ARG A N 1
ATOM 658 C CA . ARG A 1 86 ? -32.885 8.208 -10.448 1.00 76.50 86 ARG A CA 1
ATOM 659 C C . ARG A 1 86 ? -31.527 8.452 -9.800 1.00 76.50 86 ARG A C 1
ATOM 661 O O . ARG A 1 86 ? -30.697 7.550 -9.721 1.00 76.50 86 ARG A O 1
ATOM 668 N N . ARG A 1 87 ? -31.316 9.654 -9.264 1.00 75.62 87 ARG A N 1
ATOM 669 C CA . ARG A 1 87 ? -30.110 9.977 -8.489 1.00 75.62 87 ARG A CA 1
ATOM 670 C C . ARG A 1 87 ? -30.099 9.206 -7.165 1.00 75.62 87 ARG A C 1
ATOM 672 O O . ARG A 1 87 ? -31.114 9.162 -6.470 1.00 75.62 87 ARG A O 1
ATOM 679 N N . LEU A 1 88 ? -28.949 8.626 -6.825 1.00 65.00 88 LEU A N 1
ATOM 680 C CA . LEU A 1 88 ? -28.721 7.919 -5.564 1.00 65.00 88 LEU A CA 1
ATOM 681 C C . LEU A 1 88 ? -27.839 8.714 -4.594 1.00 65.00 88 LEU A C 1
ATOM 683 O O . LEU A 1 88 ? -28.095 8.675 -3.395 1.00 65.00 88 LEU A O 1
ATOM 687 N N . ALA A 1 89 ? -26.826 9.431 -5.093 1.00 65.31 89 ALA A N 1
ATOM 688 C CA . ALA A 1 89 ? -25.927 10.231 -4.259 1.00 65.31 89 ALA A CA 1
ATOM 689 C C . ALA A 1 89 ? -25.239 11.362 -5.041 1.00 65.31 89 ALA A C 1
ATOM 691 O O . ALA A 1 89 ? -24.958 11.220 -6.233 1.00 65.31 89 ALA A O 1
ATOM 692 N N . ASP A 1 90 ? -24.923 12.454 -4.337 1.00 56.53 90 ASP A N 1
ATOM 693 C CA . ASP A 1 90 ? -24.194 13.618 -4.868 1.00 56.53 90 ASP A CA 1
ATOM 694 C C . ASP A 1 90 ? -22.668 13.528 -4.698 1.00 56.53 90 ASP A C 1
ATOM 696 O O . ASP A 1 90 ? -21.932 14.238 -5.376 1.00 56.53 90 ASP A O 1
ATOM 700 N N . ARG A 1 91 ? -22.193 12.651 -3.803 1.00 58.75 91 ARG A N 1
ATOM 701 C CA . ARG A 1 91 ? -20.772 12.391 -3.542 1.00 58.75 91 ARG A CA 1
ATOM 702 C C . ARG A 1 91 ? -20.565 10.910 -3.261 1.00 58.75 91 ARG A C 1
ATOM 704 O O . ARG A 1 91 ? -21.192 10.362 -2.357 1.00 58.75 91 ARG A O 1
ATOM 711 N N . VAL A 1 92 ? -19.685 10.270 -4.022 1.00 54.53 92 VAL A N 1
ATOM 712 C CA . VAL A 1 92 ? -19.495 8.814 -3.998 1.00 54.53 92 VAL A CA 1
ATOM 713 C C . VAL A 1 92 ? -18.042 8.521 -3.659 1.00 54.53 92 VAL A C 1
ATOM 715 O O . VAL A 1 92 ? -17.158 8.906 -4.413 1.00 54.53 92 VAL A O 1
ATOM 718 N N . GLN A 1 93 ? -17.781 7.882 -2.515 1.00 43.97 93 GLN A N 1
ATOM 719 C CA . GLN A 1 93 ? -16.405 7.575 -2.092 1.00 43.97 93 GLN A CA 1
ATOM 720 C C . GLN A 1 93 ? -15.921 6.178 -2.508 1.00 43.97 93 GLN A C 1
ATOM 722 O O . GLN A 1 93 ? -14.723 5.947 -2.456 1.00 43.97 93 GLN A O 1
ATOM 727 N N . GLN A 1 94 ? -16.817 5.283 -2.945 1.00 44.72 94 GLN A N 1
ATOM 728 C CA . GLN A 1 94 ? -16.543 4.007 -3.630 1.00 44.72 94 GLN A CA 1
ATOM 729 C C . GLN A 1 94 ? -17.888 3.298 -3.876 1.00 44.72 94 GLN A C 1
ATOM 731 O O . GLN A 1 94 ? -18.732 3.254 -2.981 1.00 44.72 94 GLN A O 1
ATOM 736 N N . VAL A 1 95 ? -18.118 2.752 -5.075 1.00 40.19 95 VAL A N 1
ATOM 737 C CA . VAL A 1 95 ? -19.331 1.968 -5.379 1.00 40.19 95 VAL A CA 1
ATOM 738 C C . VAL A 1 95 ? -19.049 0.495 -5.083 1.00 40.19 95 VAL A C 1
ATOM 740 O O . VAL A 1 95 ? -18.576 -0.240 -5.945 1.00 40.19 95 VAL A O 1
ATOM 743 N N . VAL A 1 96 ? -19.339 0.048 -3.863 1.00 38.50 96 VAL A N 1
ATOM 744 C CA . VAL A 1 96 ? -19.370 -1.385 -3.531 1.00 38.50 96 VAL A CA 1
ATOM 745 C C . VAL A 1 96 ? -20.827 -1.840 -3.577 1.00 38.50 96 VAL A C 1
ATOM 747 O O . VAL A 1 96 ? -21.620 -1.482 -2.709 1.00 38.50 96 VAL A O 1
ATOM 750 N N . VAL A 1 97 ? -21.204 -2.599 -4.610 1.00 37.09 97 VAL A N 1
ATOM 751 C CA . VAL A 1 97 ? -22.508 -3.278 -4.664 1.00 37.09 97 VAL A CA 1
ATOM 752 C C . VAL A 1 97 ? -22.305 -4.683 -4.118 1.00 37.09 97 VAL A C 1
ATOM 754 O O . VAL A 1 97 ? -21.769 -5.543 -4.808 1.00 37.09 97 VAL A O 1
ATOM 757 N N . ALA A 1 98 ? -22.701 -4.911 -2.871 1.00 33.41 98 ALA A N 1
ATOM 758 C CA . ALA A 1 98 ? -22.838 -6.261 -2.334 1.00 33.41 98 ALA A CA 1
ATOM 759 C C . ALA A 1 98 ? -24.219 -6.838 -2.718 1.00 33.41 98 ALA A C 1
ATOM 761 O O . ALA A 1 98 ? -25.198 -6.081 -2.731 1.00 33.41 98 ALA A O 1
ATOM 762 N N . PRO A 1 99 ? -24.351 -8.151 -2.988 1.00 39.66 99 PRO A N 1
ATOM 763 C CA . PRO A 1 99 ? -25.657 -8.786 -3.112 1.00 39.66 99 PRO A CA 1
ATOM 764 C C . PRO A 1 99 ? -26.338 -8.821 -1.736 1.00 39.66 99 PRO A C 1
ATOM 766 O O . PRO A 1 99 ? -25.766 -9.257 -0.736 1.00 39.66 99 PRO A O 1
ATOM 769 N N . GLY A 1 100 ? -27.563 -8.302 -1.679 1.00 34.12 100 GLY A N 1
ATOM 770 C CA . GLY A 1 100 ? -28.304 -8.115 -0.439 1.00 34.12 100 GLY A CA 1
ATOM 771 C C . GLY A 1 100 ? -28.751 -9.426 0.207 1.00 34.12 100 GLY A C 1
ATOM 772 O O . GLY A 1 100 ? -29.464 -10.223 -0.399 1.00 34.12 100 GLY A O 1
ATOM 773 N N . ARG A 1 101 ? -28.433 -9.578 1.495 1.00 31.95 101 ARG A N 1
ATOM 774 C CA . ARG A 1 101 ? -29.191 -10.405 2.440 1.00 31.95 101 ARG A CA 1
ATOM 775 C C . ARG A 1 101 ? -29.640 -9.491 3.586 1.00 31.95 101 ARG A C 1
ATOM 777 O O . ARG A 1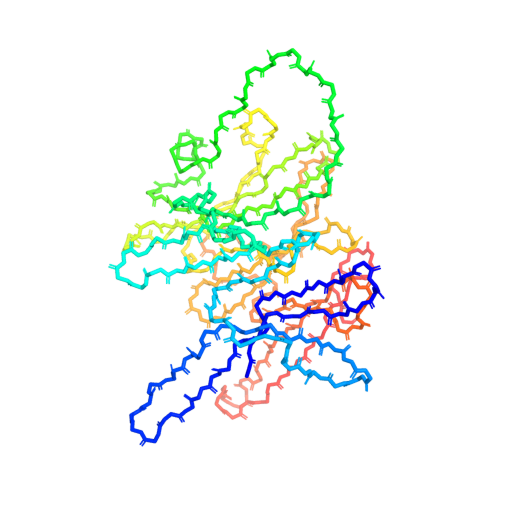 101 ? -28.799 -8.766 4.113 1.00 31.95 101 ARG A O 1
ATOM 784 N N . PRO A 1 102 ? -30.928 -9.459 3.967 1.00 40.06 102 PRO A N 1
ATOM 785 C CA . PRO A 1 102 ? -31.360 -8.629 5.083 1.00 40.06 102 PRO A CA 1
ATOM 786 C C . PRO A 1 102 ? -30.865 -9.260 6.390 1.00 40.06 102 PRO A C 1
ATOM 788 O O . PRO A 1 102 ? -31.337 -10.328 6.781 1.00 40.06 102 PRO A O 1
ATOM 791 N N . GLU A 1 103 ? -29.900 -8.620 7.050 1.00 38.31 103 GLU A N 1
ATOM 792 C CA . GLU A 1 103 ? -29.486 -8.998 8.402 1.00 38.31 103 GLU A CA 1
ATOM 793 C C . GLU A 1 103 ? -30.423 -8.406 9.469 1.00 38.31 103 GLU A C 1
ATOM 795 O O . GLU A 1 103 ? -31.006 -7.330 9.280 1.00 38.31 103 GLU A O 1
ATOM 800 N N . PRO A 1 104 ? -30.607 -9.122 10.594 1.00 39.72 104 PRO A N 1
ATOM 801 C CA . PRO A 1 104 ? -31.510 -8.721 11.658 1.00 39.72 104 PRO A CA 1
ATOM 802 C C . PRO A 1 104 ? -31.006 -7.454 12.354 1.00 39.72 104 PRO A C 1
ATOM 804 O O . PRO A 1 104 ? -29.809 -7.188 12.434 1.00 39.72 104 PRO A O 1
ATOM 807 N N . ARG A 1 105 ? -31.954 -6.671 12.881 1.00 42.31 105 ARG A N 1
ATOM 808 C CA . ARG A 1 105 ? -31.703 -5.417 13.602 1.00 42.31 105 ARG A CA 1
ATOM 809 C C . ARG A 1 105 ? -30.700 -5.635 14.740 1.00 42.31 105 ARG A C 1
ATOM 811 O O . ARG A 1 105 ? -31.069 -6.120 15.806 1.00 42.31 105 ARG A O 1
ATOM 818 N N . SER A 1 106 ? -29.455 -5.228 14.510 1.00 43.28 106 SER A N 1
ATOM 819 C CA . SER A 1 106 ? -28.442 -5.100 15.551 1.00 43.28 106 SER A CA 1
ATOM 820 C C . SER A 1 106 ? -28.798 -3.909 16.438 1.00 43.28 106 SER A C 1
ATOM 822 O O . SER A 1 106 ? -28.934 -2.775 15.974 1.00 43.28 106 SER A O 1
ATOM 824 N N . THR A 1 107 ? -29.017 -4.180 17.721 1.00 48.19 107 THR A N 1
ATOM 825 C CA . THR A 1 107 ? -29.200 -3.163 18.755 1.00 48.19 107 THR A CA 1
ATOM 826 C C . THR A 1 107 ? -27.906 -2.367 18.893 1.00 48.19 107 THR A C 1
ATOM 828 O O . THR A 1 107 ? -26.864 -2.925 19.233 1.00 48.19 107 THR A O 1
ATOM 831 N N . GLY A 1 108 ? -27.996 -1.074 18.572 1.00 46.28 108 GLY A N 1
ATOM 832 C CA . GLY A 1 108 ? -26.891 -0.141 18.365 1.00 46.28 108 GLY A CA 1
ATOM 833 C C . GLY A 1 108 ? -25.797 -0.177 19.427 1.00 46.28 108 GLY A C 1
ATOM 834 O O . GLY A 1 108 ? -25.945 0.385 20.510 1.00 46.28 108 GLY A O 1
ATOM 835 N N . SER A 1 109 ? -24.658 -0.747 19.042 1.00 50.53 109 SER A N 1
ATOM 836 C CA . SER A 1 109 ? -23.369 -0.298 19.550 1.00 50.53 109 SER A CA 1
ATOM 837 C C . SER A 1 109 ? -23.002 0.977 18.778 1.00 50.53 109 SER A C 1
ATOM 839 O O . SER A 1 109 ? -23.196 1.002 17.557 1.00 50.53 109 SER A O 1
ATOM 841 N N . PRO A 1 110 ? -22.542 2.055 19.434 1.00 58.75 110 PRO A N 1
ATOM 842 C CA . PRO A 1 110 ? -22.174 3.281 18.737 1.00 58.75 110 PRO A CA 1
ATOM 843 C C . PRO A 1 110 ? -21.126 2.979 17.660 1.00 58.75 110 PRO A C 1
ATOM 845 O O . PRO A 1 110 ? -20.148 2.272 17.909 1.00 58.75 110 PRO A O 1
ATOM 848 N N . ALA A 1 111 ? -21.359 3.490 16.448 1.00 64.06 111 ALA A N 1
ATOM 849 C CA . ALA A 1 111 ? -20.433 3.319 15.337 1.00 64.06 111 ALA A CA 1
ATOM 850 C C . ALA A 1 111 ? -19.054 3.869 15.730 1.00 64.06 111 ALA A C 1
ATOM 852 O O . ALA A 1 111 ? -18.951 4.977 16.263 1.00 64.06 111 ALA A O 1
ATOM 853 N N . ALA A 1 112 ? -18.001 3.089 15.476 1.00 70.69 112 ALA A N 1
ATOM 854 C CA . ALA A 1 112 ? -16.635 3.534 15.713 1.00 70.69 112 ALA A CA 1
ATOM 855 C C . ALA A 1 112 ? -16.365 4.836 14.935 1.00 70.69 112 ALA A C 1
ATOM 857 O O . ALA A 1 112 ? -16.862 4.979 13.811 1.00 70.69 112 ALA A O 1
ATOM 858 N N . PRO A 1 113 ? -15.574 5.773 15.489 1.00 78.06 113 PRO A N 1
ATOM 859 C CA . PRO A 1 113 ? -15.277 7.025 14.808 1.00 78.06 113 PRO A CA 1
ATOM 860 C C . PRO A 1 113 ? -14.657 6.769 13.419 1.00 78.06 113 PRO A C 1
ATOM 862 O O . PRO A 1 113 ? -13.991 5.741 13.210 1.00 78.06 113 PRO A O 1
ATOM 865 N N . PRO A 1 114 ? -14.885 7.665 12.441 1.00 88.44 114 PRO A N 1
ATOM 866 C CA . PRO A 1 114 ? -14.264 7.546 11.129 1.00 88.44 114 PRO A CA 1
ATOM 867 C C . PRO A 1 114 ? -12.741 7.671 11.252 1.00 88.44 114 PRO A C 1
ATOM 869 O O . PRO A 1 114 ? -12.235 8.441 12.066 1.00 88.44 114 PRO A O 1
ATOM 872 N N . ILE A 1 115 ? -11.997 6.925 10.429 1.00 92.62 115 ILE A N 1
ATOM 873 C CA . ILE A 1 115 ? -10.549 7.137 10.322 1.00 92.62 115 ILE A CA 1
ATOM 874 C C . ILE A 1 115 ? -10.314 8.339 9.415 1.00 92.62 115 ILE A C 1
ATOM 876 O O . ILE A 1 115 ? -10.418 8.221 8.194 1.00 92.62 115 ILE A O 1
ATOM 880 N N . ASP A 1 116 ? -9.985 9.483 9.997 1.00 94.12 116 ASP A N 1
ATOM 881 C CA . ASP A 1 116 ? -9.661 10.710 9.275 1.00 94.12 116 ASP A CA 1
ATOM 882 C C . ASP A 1 116 ? -8.290 11.275 9.684 1.00 94.12 116 ASP A C 1
ATOM 884 O O . ASP A 1 116 ? -7.609 10.766 10.574 1.00 94.12 116 ASP A O 1
ATOM 888 N N . ALA A 1 117 ? -7.860 12.337 9.001 1.00 90.75 117 ALA A N 1
ATOM 889 C CA . ALA A 1 117 ? -6.578 12.977 9.278 1.00 90.75 117 ALA A CA 1
ATOM 890 C C . ALA A 1 117 ? -6.494 13.577 10.696 1.00 90.75 117 ALA A C 1
ATOM 892 O O . ALA A 1 117 ? -5.401 13.667 11.254 1.00 90.75 117 ALA A O 1
ATOM 893 N N . ALA A 1 118 ? -7.620 13.987 11.292 1.00 91.56 118 ALA A N 1
ATOM 894 C CA . ALA A 1 118 ? -7.631 14.569 12.630 1.00 91.56 118 ALA A CA 1
ATOM 895 C C . ALA A 1 118 ? -7.331 13.502 13.688 1.00 91.56 118 ALA A C 1
ATOM 897 O O . ALA A 1 118 ? -6.466 13.727 14.538 1.00 91.56 118 ALA A O 1
ATOM 898 N N . LEU A 1 119 ? -7.964 12.330 13.574 1.00 94.31 119 LEU A N 1
ATOM 899 C CA . LEU A 1 119 ? -7.671 11.160 14.399 1.00 94.31 119 LEU A CA 1
ATOM 900 C C . LEU A 1 119 ? -6.194 10.761 14.289 1.00 94.31 119 LEU A C 1
ATOM 902 O O . LEU A 1 119 ? -5.522 10.587 15.304 1.00 94.31 119 LEU A O 1
ATOM 906 N N . LEU A 1 120 ? -5.673 10.634 13.064 1.00 94.75 120 LEU A N 1
ATOM 907 C CA . LEU A 1 120 ? -4.293 10.189 12.833 1.00 94.75 120 LEU A CA 1
ATOM 908 C C . LEU A 1 120 ? -3.265 11.181 13.388 1.00 94.75 120 LEU A C 1
ATOM 910 O O . LEU A 1 120 ? -2.273 10.771 13.990 1.00 94.75 120 LEU A O 1
ATOM 914 N N . ARG A 1 121 ? -3.529 12.486 13.269 1.00 91.81 121 ARG A N 1
ATOM 915 C CA . ARG A 1 121 ? -2.698 13.525 13.886 1.00 91.81 121 ARG A CA 1
ATOM 916 C C . ARG A 1 121 ? -2.770 13.483 15.413 1.00 91.81 121 ARG A C 1
ATOM 918 O O . ARG A 1 121 ? -1.738 13.574 16.067 1.00 91.81 121 ARG A O 1
ATOM 925 N N . GLN A 1 122 ? -3.962 13.317 15.991 1.00 92.62 122 GLN A N 1
ATOM 926 C CA . GLN A 1 122 ? -4.127 13.189 17.444 1.00 92.62 122 GLN A CA 1
ATOM 927 C C . GLN A 1 122 ? -3.400 11.954 17.995 1.00 92.62 122 GLN A C 1
ATOM 929 O O . GLN A 1 122 ? -2.852 12.001 19.093 1.00 92.62 122 GLN A O 1
ATOM 934 N N . ALA A 1 123 ? -3.359 10.871 17.219 1.00 93.44 123 ALA A N 1
ATOM 935 C CA . ALA A 1 123 ? -2.637 9.650 17.555 1.00 93.44 123 ALA A CA 1
ATOM 936 C C . ALA A 1 123 ? -1.119 9.727 17.287 1.00 93.44 123 ALA A C 1
ATOM 938 O O . ALA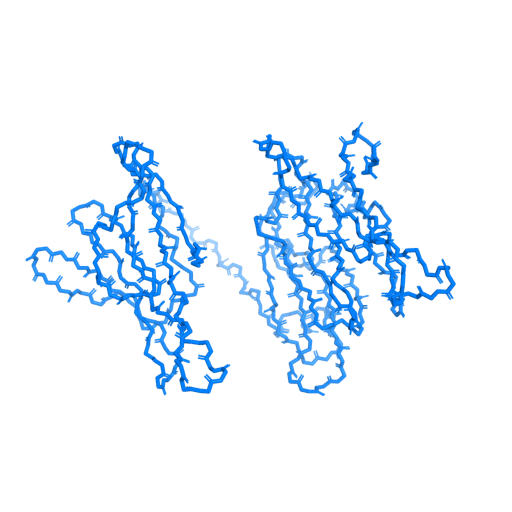 A 1 123 ? -0.416 8.748 17.528 1.00 93.44 123 ALA A O 1
ATOM 939 N N . GLY A 1 124 ? -0.605 10.855 16.780 1.00 92.19 124 GLY A N 1
ATOM 940 C CA . GLY A 1 124 ? 0.819 11.041 16.489 1.00 92.19 124 GLY A CA 1
ATOM 941 C C . GLY A 1 124 ? 1.336 10.245 15.286 1.00 92.19 124 GLY A C 1
ATOM 942 O O . GLY A 1 124 ? 2.543 10.058 15.166 1.00 92.19 124 GLY A O 1
ATOM 943 N N . VAL A 1 125 ? 0.450 9.768 14.402 1.00 92.88 125 VAL A N 1
ATOM 944 C CA . VAL A 1 125 ? 0.841 9.077 13.158 1.00 92.88 125 VAL A CA 1
ATOM 945 C C . VAL A 1 125 ? 1.474 10.061 12.178 1.00 92.88 125 VAL A C 1
ATOM 947 O O . VAL A 1 125 ? 2.498 9.759 11.573 1.00 92.88 125 VAL A O 1
ATOM 950 N N . CYS A 1 126 ? 0.877 11.247 12.055 1.00 88.94 126 CYS A N 1
ATOM 951 C CA . CYS A 1 126 ? 1.381 12.330 11.218 1.00 88.94 126 CYS A CA 1
ATOM 952 C C . CYS A 1 126 ? 2.082 13.375 12.090 1.00 88.94 126 CYS A C 1
ATOM 954 O O . CYS A 1 126 ? 1.520 13.819 13.096 1.00 88.94 126 CYS A O 1
ATOM 956 N N . LYS A 1 127 ? 3.285 13.793 11.693 1.00 83.62 127 LYS A N 1
ATOM 957 C CA . LYS A 1 127 ? 4.015 14.911 12.310 1.00 83.62 127 LYS A CA 1
ATOM 958 C C . LYS A 1 127 ? 3.532 16.258 11.770 1.00 83.62 127 LYS A C 1
ATOM 960 O O . LYS A 1 127 ? 3.619 17.261 12.474 1.00 83.62 127 LYS A O 1
ATOM 965 N N . LEU A 1 128 ? 3.023 16.272 10.540 1.00 83.94 128 LEU A N 1
ATOM 966 C CA . LEU A 1 128 ? 2.484 17.442 9.849 1.00 83.94 128 LEU A CA 1
ATOM 967 C C . LEU A 1 128 ? 1.006 17.252 9.493 1.00 83.94 128 LEU A C 1
ATOM 969 O O . LEU A 1 128 ? 0.378 16.244 9.834 1.00 83.94 128 LEU A O 1
ATOM 973 N N . ALA A 1 129 ? 0.415 18.248 8.829 1.00 88.56 129 ALA A N 1
ATOM 974 C CA . ALA A 1 129 ? -0.906 18.076 8.250 1.00 88.56 129 ALA A CA 1
ATOM 975 C C . ALA A 1 129 ? -0.825 16.996 7.162 1.00 88.56 129 ALA A C 1
ATOM 977 O O . ALA A 1 129 ? -0.085 17.132 6.194 1.00 88.56 129 ALA A O 1
ATOM 978 N N . CYS A 1 130 ? -1.595 15.921 7.313 1.00 91.62 130 CYS A N 1
ATOM 979 C CA . CYS A 1 130 ? -1.550 14.786 6.397 1.00 91.62 130 CYS A CA 1
ATOM 980 C C . CYS A 1 130 ? -2.895 14.537 5.710 1.00 91.62 130 CYS A C 1
ATOM 982 O O . CYS A 1 130 ? -3.961 14.935 6.189 1.00 91.62 130 CYS A O 1
ATOM 984 N N . LYS A 1 131 ? -2.835 13.854 4.569 1.00 94.12 131 LYS A N 1
ATOM 985 C CA . LYS A 1 131 ? -3.965 13.226 3.885 1.00 94.12 131 LYS A CA 1
ATOM 986 C C . LYS A 1 131 ? -3.789 11.711 3.924 1.00 94.12 131 LYS A C 1
ATOM 988 O O . LYS A 1 131 ? -2.666 11.214 3.889 1.00 94.12 131 LYS A O 1
ATOM 993 N N . ILE A 1 132 ? -4.900 10.985 3.970 1.00 95.81 132 ILE A N 1
ATOM 994 C CA . ILE A 1 132 ? -4.896 9.530 3.802 1.00 95.81 132 ILE A CA 1
ATOM 995 C C . ILE A 1 132 ? -4.721 9.247 2.311 1.00 95.81 132 ILE A C 1
ATOM 997 O O . ILE A 1 132 ? -5.513 9.736 1.507 1.00 95.81 132 ILE A O 1
ATOM 1001 N N . SER A 1 133 ? -3.681 8.501 1.955 1.00 95.81 133 SER A N 1
ATOM 1002 C CA . SER A 1 133 ? -3.408 8.074 0.579 1.00 95.81 133 SER A CA 1
ATOM 1003 C C . SER A 1 133 ? -3.996 6.700 0.269 1.00 95.81 133 SER A C 1
ATOM 1005 O O . SER A 1 133 ? -4.269 6.407 -0.886 1.00 95.81 133 SER A O 1
ATOM 1007 N N . GLY A 1 134 ? -4.265 5.880 1.285 1.00 96.44 134 GLY A N 1
ATOM 1008 C CA . GLY A 1 134 ? -4.858 4.567 1.083 1.00 96.44 134 GLY A CA 1
ATOM 1009 C C . GLY A 1 134 ? -5.321 3.911 2.374 1.00 96.44 134 GLY A C 1
ATOM 1010 O O . GLY A 1 134 ? -4.944 4.315 3.480 1.00 96.44 134 GLY A O 1
ATOM 1011 N N . ARG A 1 135 ? -6.191 2.911 2.221 1.00 97.06 135 ARG A N 1
ATOM 1012 C CA . ARG A 1 135 ? -6.736 2.104 3.314 1.00 97.06 135 ARG A CA 1
ATOM 1013 C C . ARG A 1 135 ? -6.840 0.648 2.885 1.00 97.06 135 ARG A C 1
ATOM 1015 O O . ARG A 1 135 ? -7.251 0.378 1.762 1.00 97.06 135 ARG A O 1
ATOM 1022 N N . VAL A 1 136 ? -6.529 -0.263 3.799 1.00 97.00 136 VAL A N 1
ATOM 1023 C CA . VAL A 1 136 ? -6.697 -1.706 3.608 1.00 97.00 136 VAL A CA 1
ATOM 1024 C C . VAL A 1 136 ? -7.326 -2.289 4.860 1.00 97.00 136 VAL A C 1
ATOM 1026 O O . VAL A 1 136 ? -6.797 -2.130 5.960 1.00 97.00 136 VAL A O 1
ATOM 1029 N N . GLU A 1 137 ? -8.457 -2.961 4.703 1.00 96.38 137 GLU A N 1
ATOM 1030 C CA . GLU A 1 137 ? -9.080 -3.728 5.777 1.00 96.38 137 GLU A CA 1
ATOM 1031 C C . GLU A 1 137 ? -8.603 -5.176 5.702 1.00 96.38 137 GLU A C 1
ATOM 1033 O O . GLU A 1 137 ? -8.615 -5.786 4.637 1.00 96.38 137 GLU A O 1
ATOM 1038 N N . PHE A 1 138 ? -8.166 -5.730 6.831 1.00 95.44 138 PHE A N 1
ATOM 1039 C CA . PHE A 1 138 ? -7.728 -7.122 6.912 1.00 95.44 138 PHE A CA 1
ATOM 1040 C C . PHE A 1 138 ? -7.875 -7.650 8.342 1.00 95.44 138 PHE A C 1
ATOM 1042 O O . PHE A 1 138 ? -8.225 -6.920 9.275 1.00 95.44 138 PHE A O 1
ATOM 1049 N N . ARG A 1 139 ? -7.625 -8.948 8.531 1.00 96.25 139 ARG A N 1
ATOM 1050 C CA . ARG A 1 139 ? -7.658 -9.587 9.850 1.00 96.25 139 ARG A CA 1
ATOM 1051 C C . ARG A 1 139 ? -6.238 -9.886 10.319 1.00 96.25 139 ARG A C 1
ATOM 1053 O O . ARG A 1 139 ? -5.576 -10.770 9.792 1.00 96.25 139 ARG A O 1
ATOM 1060 N N . HIS A 1 140 ? -5.792 -9.168 11.341 1.00 97.25 140 HIS A N 1
ATOM 1061 C CA . HIS A 1 140 ? -4.517 -9.412 11.998 1.00 97.25 140 HIS A CA 1
ATOM 1062 C C . HIS A 1 140 ? -4.619 -10.641 12.920 1.00 97.25 140 HIS A C 1
ATOM 1064 O O . HIS A 1 140 ? -5.592 -10.742 13.676 1.00 97.25 140 HIS A O 1
ATOM 1070 N N . PRO A 1 141 ? -3.620 -11.543 12.947 1.00 95.88 141 PRO A N 1
ATOM 1071 C CA . PRO A 1 141 ? -3.691 -12.794 13.708 1.00 95.88 141 PRO A CA 1
ATOM 1072 C C . PRO A 1 141 ? -3.904 -12.586 15.215 1.00 95.88 141 PRO A C 1
ATOM 1074 O O . PRO A 1 141 ? -4.607 -13.371 15.843 1.00 95.88 141 PRO A O 1
ATOM 1077 N N . ALA A 1 142 ? -3.352 -11.514 15.794 1.00 96.12 142 ALA A N 1
ATOM 1078 C CA . ALA A 1 142 ? -3.495 -11.215 17.225 1.00 96.12 142 ALA A CA 1
ATOM 1079 C C . ALA A 1 142 ? -4.503 -10.105 17.563 1.00 96.12 142 ALA A C 1
ATOM 1081 O O . ALA A 1 142 ? -4.905 -9.982 18.717 1.00 96.12 142 ALA A O 1
ATOM 1082 N N . TRP A 1 143 ? -4.876 -9.254 16.602 1.00 95.62 143 TRP A N 1
ATOM 1083 C CA . TRP A 1 143 ? -5.720 -8.074 16.873 1.00 95.62 143 TRP A CA 1
ATOM 1084 C C . TRP A 1 143 ? -7.118 -8.198 16.264 1.00 95.62 143 TRP A C 1
ATOM 1086 O O . TRP A 1 143 ? -7.978 -7.368 16.543 1.00 95.62 143 TRP A O 1
ATOM 1096 N N . GLY A 1 144 ? -7.368 -9.242 15.467 1.00 96.12 144 GLY A N 1
ATOM 1097 C CA . GLY A 1 144 ? -8.633 -9.411 14.769 1.00 96.12 144 GLY A CA 1
ATOM 1098 C C . GLY A 1 144 ? -8.784 -8.397 13.630 1.00 96.12 144 GLY A C 1
ATOM 1099 O O . GLY A 1 144 ? -7.800 -8.101 12.952 1.00 96.12 144 GLY A O 1
ATOM 1100 N N . PRO A 1 145 ? -10.003 -7.900 13.362 1.00 96.56 145 PRO A N 1
ATOM 1101 C CA . PRO A 1 145 ? -10.242 -6.906 12.321 1.00 96.56 145 PRO A CA 1
ATOM 1102 C C . PRO A 1 145 ? -9.478 -5.607 12.586 1.00 96.56 145 PRO A C 1
ATOM 1104 O O . PRO A 1 145 ? -9.599 -5.009 13.657 1.00 96.56 145 PRO A O 1
ATOM 1107 N N . VAL A 1 146 ? -8.712 -5.169 11.593 1.00 97.69 146 VAL A N 1
ATOM 1108 C CA . VAL A 1 146 ? -7.907 -3.949 11.646 1.00 97.69 146 VAL A CA 1
ATOM 1109 C C . VAL A 1 146 ? -7.959 -3.217 10.307 1.00 97.69 146 VAL A C 1
ATOM 1111 O O . VAL A 1 146 ? -8.317 -3.786 9.274 1.00 97.69 146 VAL A O 1
ATOM 1114 N N . THR A 1 147 ? -7.566 -1.948 10.322 1.00 98.38 147 THR A N 1
ATOM 1115 C CA . THR A 1 147 ? -7.402 -1.136 9.116 1.00 98.38 147 THR A CA 1
ATOM 1116 C C . THR A 1 147 ? -5.970 -0.619 9.050 1.00 98.38 147 THR A C 1
ATOM 1118 O O . THR A 1 147 ? -5.547 0.119 9.941 1.00 98.38 147 THR A O 1
ATOM 1121 N N . LEU A 1 148 ? -5.231 -0.979 7.998 1.00 98.44 148 LEU A N 1
ATOM 1122 C CA . LEU A 1 148 ? -3.997 -0.293 7.623 1.00 98.44 148 LEU A CA 1
ATOM 1123 C C . LEU A 1 148 ? -4.360 0.991 6.887 1.00 98.44 148 LEU A C 1
ATOM 1125 O O . LEU A 1 148 ? -5.224 0.993 6.012 1.00 98.44 148 LEU A O 1
ATOM 1129 N N . VAL A 1 149 ? -3.688 2.080 7.229 1.00 98.25 149 VAL A N 1
ATOM 1130 C CA . VAL A 1 149 ? -3.778 3.356 6.532 1.00 98.25 149 VAL A CA 1
ATOM 1131 C C . VAL A 1 149 ? -2.391 3.843 6.161 1.00 98.25 149 VAL A C 1
ATOM 1133 O O . VAL A 1 149 ? -1.451 3.743 6.950 1.00 98.25 149 VAL A O 1
ATOM 1136 N N . THR A 1 150 ? -2.282 4.396 4.962 1.00 97.81 150 THR A N 1
ATOM 1137 C CA . THR A 1 150 ? -1.110 5.144 4.519 1.00 97.81 150 THR A CA 1
ATOM 1138 C C . THR A 1 150 ? -1.446 6.626 4.489 1.00 97.81 150 THR A C 1
ATOM 1140 O O . THR A 1 150 ? -2.572 7.021 4.159 1.00 97.81 150 THR A O 1
ATOM 1143 N N . THR A 1 151 ? -0.480 7.462 4.851 1.00 96.50 151 THR A N 1
ATOM 1144 C CA . THR A 1 151 ? -0.625 8.916 4.834 1.00 96.50 151 THR A CA 1
ATOM 1145 C C . THR A 1 151 ? 0.531 9.579 4.113 1.00 96.50 151 THR A C 1
ATOM 1147 O O . THR A 1 151 ? 1.655 9.086 4.148 1.00 96.50 151 THR A O 1
ATOM 1150 N N . LEU A 1 152 ? 0.246 10.738 3.528 1.00 94.00 152 LEU A N 1
ATOM 1151 C CA . LEU A 1 152 ? 1.220 11.665 2.955 1.00 94.00 152 LEU A CA 1
ATOM 1152 C C . LEU A 1 152 ? 0.960 13.071 3.502 1.00 94.00 152 LEU A C 1
ATOM 1154 O O . LEU A 1 152 ? -0.168 13.375 3.901 1.00 94.00 152 LEU A O 1
ATOM 1158 N N . ALA A 1 153 ? 1.964 13.947 3.465 1.00 91.00 153 ALA A N 1
ATOM 1159 C CA . ALA A 1 153 ? 1.786 15.362 3.781 1.00 91.00 153 ALA A CA 1
ATOM 1160 C C . ALA A 1 153 ? 0.733 16.011 2.863 1.00 91.00 153 ALA A C 1
ATOM 1162 O O . ALA A 1 153 ? 0.508 15.596 1.719 1.00 91.00 153 ALA A O 1
ATOM 1163 N N . ARG A 1 154 ? 0.048 17.031 3.382 1.00 83.69 154 ARG A N 1
ATOM 1164 C CA . ARG A 1 154 ? -0.935 17.814 2.636 1.00 83.69 154 ARG A CA 1
ATOM 1165 C C . ARG A 1 154 ? -0.274 19.080 2.081 1.00 83.69 154 ARG A C 1
ATOM 1167 O O . ARG A 1 154 ? 0.171 19.920 2.848 1.00 83.69 154 ARG A O 1
ATOM 1174 N N . GLY A 1 155 ? -0.321 19.254 0.759 1.00 73.69 155 GLY A N 1
ATOM 1175 C CA . GLY A 1 155 ? 0.240 20.427 0.074 1.00 73.69 155 GLY A CA 1
ATOM 1176 C C . GLY A 1 155 ? 1.754 20.329 -0.134 1.00 73.69 155 GLY A C 1
ATOM 1177 O O . GLY A 1 155 ? 2.312 19.239 -0.057 1.00 73.69 155 GLY A O 1
ATOM 1178 N N . ASP A 1 156 ? 2.398 21.473 -0.370 1.00 63.25 156 ASP A N 1
ATOM 1179 C CA . ASP A 1 156 ? 3.849 21.586 -0.610 1.00 63.25 156 ASP A CA 1
ATOM 1180 C C . ASP A 1 156 ? 4.671 21.617 0.695 1.00 63.25 156 ASP A C 1
ATOM 1182 O O . ASP A 1 156 ? 5.819 22.064 0.724 1.00 63.25 156 ASP A O 1
ATOM 1186 N N . GLU A 1 157 ? 4.070 21.191 1.810 1.00 61.28 157 GLU A N 1
ATOM 1187 C CA . GLU A 1 157 ? 4.758 21.071 3.092 1.00 61.28 157 GLU A CA 1
ATOM 1188 C C . GLU A 1 157 ? 5.930 20.076 2.995 1.00 61.28 157 GLU A C 1
ATOM 1190 O O . GLU A 1 157 ? 6.000 19.239 2.090 1.00 61.28 157 GLU A O 1
ATOM 1195 N N . LYS A 1 158 ? 6.859 20.145 3.962 1.00 74.75 158 LYS A N 1
ATOM 1196 C CA . LYS A 1 158 ? 7.876 19.095 4.150 1.00 74.75 158 LYS A CA 1
ATOM 1197 C C . LYS A 1 158 ? 7.183 17.733 4.098 1.00 74.75 158 LYS A C 1
ATOM 1199 O O . LYS A 1 158 ? 6.141 17.561 4.730 1.00 74.75 158 LYS A O 1
ATOM 1204 N N . ARG A 1 159 ? 7.728 16.775 3.348 1.00 80.88 159 ARG A N 1
ATOM 1205 C CA . ARG A 1 159 ? 7.008 15.513 3.173 1.00 80.88 159 ARG A CA 1
ATOM 1206 C C . ARG A 1 159 ? 7.031 14.710 4.462 1.00 80.88 159 ARG A C 1
ATOM 1208 O O . ARG A 1 159 ? 8.001 14.709 5.222 1.00 80.88 159 ARG A O 1
ATOM 1215 N N . ASP A 1 160 ? 5.898 14.073 4.698 1.00 88.25 160 ASP A N 1
ATOM 1216 C CA . ASP A 1 160 ? 5.601 13.328 5.905 1.00 88.25 160 ASP A CA 1
ATOM 1217 C C . ASP A 1 160 ? 4.739 12.135 5.511 1.00 88.25 160 ASP A C 1
ATOM 1219 O O . ASP A 1 160 ? 3.521 12.240 5.354 1.00 88.25 160 ASP A O 1
ATOM 1223 N N . ALA A 1 161 ? 5.405 11.015 5.256 1.00 92.38 161 ALA A N 1
ATOM 1224 C CA . ALA A 1 161 ? 4.769 9.754 4.934 1.00 92.38 161 ALA A CA 1
ATOM 1225 C C . ALA A 1 161 ? 4.746 8.841 6.160 1.00 92.38 161 ALA A C 1
ATOM 1227 O O . ALA A 1 161 ? 5.739 8.727 6.887 1.00 92.38 161 ALA A O 1
ATOM 1228 N N . ALA A 1 162 ? 3.622 8.166 6.384 1.00 95.19 162 ALA A N 1
ATOM 1229 C CA . ALA A 1 162 ? 3.493 7.209 7.473 1.00 95.19 162 ALA A CA 1
ATOM 1230 C C . ALA A 1 162 ? 2.541 6.068 7.121 1.00 95.19 162 ALA A C 1
ATOM 1232 O O . ALA A 1 162 ? 1.631 6.204 6.302 1.00 95.19 162 ALA A O 1
ATOM 1233 N N . ILE A 1 163 ? 2.761 4.938 7.783 1.00 96.94 163 ILE A N 1
ATOM 1234 C CA . ILE A 1 163 ? 1.893 3.767 7.768 1.00 96.94 163 ILE A CA 1
ATOM 1235 C C . ILE A 1 163 ? 1.375 3.598 9.193 1.00 96.94 163 ILE A C 1
ATOM 1237 O O . ILE A 1 163 ? 2.145 3.692 10.149 1.00 96.94 163 ILE A O 1
ATOM 1241 N N . ALA A 1 164 ? 0.086 3.339 9.364 1.00 97.81 164 ALA A N 1
ATOM 1242 C CA . ALA A 1 164 ? -0.480 3.005 10.664 1.00 97.81 164 ALA A CA 1
ATOM 1243 C C . ALA A 1 164 ? -1.504 1.884 10.546 1.00 97.81 164 ALA A C 1
ATOM 1245 O O . ALA A 1 164 ? -2.183 1.754 9.535 1.00 97.81 164 ALA A O 1
ATOM 1246 N N . VAL A 1 165 ? -1.636 1.093 11.606 1.00 98.25 165 VAL A N 1
ATOM 1247 C CA . VAL A 1 165 ? -2.637 0.034 11.719 1.00 98.25 165 VAL A CA 1
ATOM 1248 C C . VAL A 1 165 ? -3.493 0.308 12.941 1.00 98.25 165 VAL A C 1
ATOM 1250 O O . VAL A 1 165 ? -2.984 0.425 14.058 1.00 98.25 165 VAL A O 1
ATOM 1253 N N . LEU A 1 166 ? -4.796 0.429 12.711 1.00 98.06 166 LEU A N 1
ATOM 1254 C CA . LEU A 1 166 ? -5.790 0.756 13.721 1.00 98.06 166 LEU A CA 1
ATOM 1255 C C . LEU A 1 166 ? -6.680 -0.457 13.987 1.00 98.06 166 LEU A C 1
ATOM 1257 O O . LEU A 1 166 ? -7.096 -1.135 13.048 1.00 98.06 166 LEU A O 1
ATOM 1261 N N . ASP A 1 167 ? -6.990 -0.716 15.255 1.00 96.31 167 ASP A N 1
ATOM 1262 C CA . ASP A 1 167 ? -7.983 -1.726 15.629 1.00 96.31 167 ASP A CA 1
ATOM 1263 C C . ASP A 1 167 ? -9.427 -1.250 15.388 1.00 96.31 167 ASP A C 1
ATOM 1265 O O . ASP A 1 167 ? -9.686 -0.115 14.969 1.00 96.31 167 ASP A O 1
ATOM 1269 N N . ALA A 1 168 ? -10.393 -2.132 15.653 1.00 92.19 168 ALA A N 1
ATOM 1270 C CA . ALA A 1 168 ? -11.818 -1.832 15.527 1.00 92.19 168 ALA A CA 1
ATOM 1271 C C . ALA A 1 168 ? -12.275 -0.650 16.409 1.00 92.19 168 ALA A C 1
ATOM 1273 O O . ALA A 1 168 ? -13.269 0.004 16.095 1.00 92.19 168 ALA A O 1
ATOM 1274 N N . GLN A 1 169 ? -11.541 -0.340 17.484 1.00 92.62 169 GLN A N 1
ATOM 1275 C CA . GLN A 1 169 ? -11.774 0.806 18.368 1.00 92.62 169 GLN A CA 1
ATOM 1276 C C . GLN A 1 169 ? -11.020 2.066 17.914 1.00 92.62 169 GLN A C 1
ATOM 1278 O O . GLN A 1 169 ? -11.045 3.082 18.606 1.00 92.62 169 GLN A O 1
ATOM 1283 N N . ARG A 1 170 ? -10.379 2.022 16.739 1.00 94.38 170 ARG A N 1
ATOM 1284 C CA . ARG A 1 170 ? -9.570 3.098 16.151 1.00 94.38 170 ARG A CA 1
ATOM 1285 C C . ARG A 1 170 ? -8.337 3.469 16.972 1.00 94.38 170 ARG A C 1
ATOM 1287 O O . ARG A 1 170 ? -7.805 4.570 16.832 1.00 94.38 170 ARG A O 1
ATOM 1294 N N . LYS A 1 171 ? -7.838 2.550 17.796 1.00 95.25 171 LYS A N 1
ATOM 1295 C CA . LYS A 1 171 ? -6.560 2.717 18.480 1.00 95.25 171 LYS A CA 1
ATOM 1296 C C . LYS A 1 171 ? -5.433 2.255 17.562 1.00 95.25 171 LYS A C 1
ATOM 1298 O O . LYS A 1 171 ? -5.485 1.158 17.008 1.00 95.25 171 LYS A O 1
ATOM 1303 N N . VAL A 1 172 ? -4.389 3.072 17.439 1.00 96.81 172 VAL A N 1
ATOM 1304 C CA . VAL A 1 172 ? -3.164 2.695 16.722 1.00 96.81 172 VAL A CA 1
ATOM 1305 C C . VAL A 1 172 ? -2.483 1.550 17.474 1.00 96.81 172 VAL A C 1
ATOM 1307 O O . VAL A 1 172 ? -2.133 1.681 18.648 1.00 96.81 172 VAL A O 1
ATOM 1310 N N . ARG A 1 173 ? -2.332 0.408 16.801 1.00 97.00 173 ARG A N 1
ATOM 1311 C CA . ARG A 1 173 ? -1.649 -0.793 17.310 1.00 97.00 173 ARG A CA 1
ATOM 1312 C C . ARG A 1 173 ? -0.201 -0.862 16.854 1.00 97.00 173 ARG A C 1
ATOM 1314 O O . ARG A 1 173 ? 0.635 -1.407 17.565 1.00 97.00 173 ARG A O 1
ATOM 1321 N N . TRP A 1 174 ? 0.071 -0.308 15.680 1.00 97.00 174 TRP A N 1
ATOM 1322 C CA . TRP A 1 174 ? 1.388 -0.248 15.071 1.00 97.00 174 TRP A CA 1
ATOM 1323 C C . TRP A 1 174 ? 1.450 0.946 14.125 1.00 97.00 174 TRP A C 1
ATOM 1325 O O . TRP A 1 174 ? 0.447 1.287 13.492 1.00 97.00 174 TRP A O 1
ATOM 1335 N N . SER A 1 175 ? 2.611 1.578 14.030 1.00 95.94 175 SER A N 1
ATOM 1336 C CA . SER A 1 175 ? 2.870 2.623 13.050 1.00 95.94 175 SER A CA 1
ATOM 1337 C C . SER A 1 175 ? 4.339 2.648 12.655 1.00 95.94 175 SER A C 1
ATOM 1339 O O . SER A 1 175 ? 5.217 2.252 13.422 1.00 95.94 175 SER A O 1
ATOM 1341 N N . HIS A 1 176 ? 4.590 3.146 11.451 1.00 93.56 176 HIS A N 1
ATOM 1342 C CA . HIS A 1 176 ? 5.916 3.422 10.929 1.00 93.56 176 HIS A CA 1
ATOM 1343 C C . HIS A 1 176 ? 5.932 4.793 10.278 1.00 93.56 176 HIS A C 1
ATOM 1345 O O . HIS A 1 176 ? 5.055 5.122 9.478 1.00 93.56 176 HIS A O 1
ATOM 1351 N N . TRP A 1 177 ? 6.948 5.582 10.601 1.00 91.94 177 TRP A N 1
ATOM 1352 C CA . TRP A 1 177 ? 7.177 6.865 9.956 1.00 91.94 177 TRP A CA 1
ATOM 1353 C C . TRP A 1 177 ? 8.207 6.689 8.840 1.00 91.94 177 TRP A C 1
ATOM 1355 O O . TRP A 1 177 ? 9.359 6.348 9.105 1.00 91.94 177 TRP A O 1
ATOM 1365 N N . GLY A 1 178 ? 7.778 6.917 7.600 1.00 83.69 178 GLY A N 1
ATOM 1366 C CA . GLY A 1 178 ? 8.614 6.789 6.409 1.00 83.69 178 GLY A CA 1
ATOM 1367 C C . GLY A 1 178 ? 9.459 8.023 6.108 1.00 83.69 178 GLY A C 1
ATOM 1368 O O . GLY A 1 178 ? 10.536 7.919 5.529 1.00 83.69 178 GLY A O 1
ATOM 1369 N N . GLY A 1 179 ? 9.012 9.197 6.555 1.00 84.44 179 GLY A N 1
ATOM 1370 C CA . GLY A 1 179 ? 9.702 10.456 6.296 1.00 84.44 179 GLY A CA 1
ATOM 1371 C C . GLY A 1 179 ? 9.377 11.028 4.922 1.00 84.44 179 GLY A C 1
ATOM 1372 O O . GLY A 1 179 ? 8.206 11.241 4.610 1.00 84.44 179 GLY A O 1
ATOM 1373 N N . ASP A 1 180 ? 10.409 11.335 4.137 1.00 85.62 180 ASP A N 1
ATOM 1374 C CA . ASP A 1 180 ? 10.310 12.192 2.951 1.00 85.62 180 ASP A CA 1
ATOM 1375 C C . ASP A 1 180 ? 9.908 11.423 1.672 1.00 85.62 180 ASP A C 1
ATOM 1377 O O . ASP A 1 180 ? 10.635 11.411 0.680 1.00 85.62 180 ASP A O 1
ATOM 1381 N N . TRP A 1 181 ? 8.771 10.715 1.699 1.00 89.19 181 TRP A N 1
ATOM 1382 C CA . TRP A 1 181 ? 8.273 9.964 0.536 1.00 89.19 181 TRP A CA 1
ATOM 1383 C C . TRP A 1 181 ? 7.200 10.743 -0.235 1.00 89.19 181 TRP A C 1
ATOM 1385 O O . TRP A 1 181 ? 6.322 11.379 0.348 1.00 89.19 181 TRP A O 1
ATOM 1395 N N . TYR A 1 182 ? 7.268 10.674 -1.565 1.00 88.56 182 TYR A N 1
ATOM 1396 C CA . TYR A 1 182 ? 6.329 11.299 -2.503 1.00 88.56 182 TYR A CA 1
ATOM 1397 C C . TYR A 1 182 ? 5.098 10.431 -2.741 1.00 88.56 182 TYR A C 1
ATOM 1399 O O . TYR A 1 182 ? 3.991 10.944 -2.894 1.00 88.56 182 TYR A O 1
ATOM 1407 N N . VAL A 1 183 ? 5.312 9.117 -2.787 1.00 91.75 183 VAL A N 1
ATOM 1408 C CA . VAL A 1 183 ? 4.264 8.113 -2.955 1.00 91.75 183 VAL A CA 1
ATOM 1409 C C . VAL A 1 183 ? 4.343 7.169 -1.773 1.00 91.75 183 VAL A C 1
ATOM 1411 O O . VAL A 1 183 ? 5.430 6.745 -1.377 1.00 91.75 183 VAL A O 1
ATOM 1414 N N . LEU A 1 184 ? 3.181 6.872 -1.209 1.00 95.31 184 LEU A N 1
ATOM 1415 C CA . LEU A 1 184 ? 2.985 5.794 -0.260 1.00 95.31 184 LEU A CA 1
ATOM 1416 C C . LEU A 1 184 ? 1.521 5.393 -0.338 1.00 95.31 184 LEU A C 1
ATOM 1418 O O . LEU A 1 184 ? 0.659 6.157 0.094 1.00 95.31 184 LEU A O 1
ATOM 1422 N N . GLU A 1 185 ? 1.237 4.221 -0.872 1.00 96.38 185 GLU A N 1
ATOM 1423 C CA . GLU A 1 185 ? -0.125 3.723 -1.036 1.00 96.38 185 GLU A CA 1
ATOM 1424 C C . GLU A 1 185 ? -0.141 2.193 -1.084 1.00 96.38 185 GLU A C 1
ATOM 1426 O O . GLU A 1 185 ? 0.884 1.580 -1.380 1.00 96.38 185 GLU A O 1
ATOM 1431 N N . PRO A 1 186 ? -1.272 1.546 -0.775 1.00 97.38 186 PRO A N 1
ATOM 1432 C CA . PRO A 1 186 ? -1.411 0.116 -0.985 1.00 97.38 186 PRO A CA 1
ATOM 1433 C C . PRO A 1 186 ? -1.249 -0.252 -2.459 1.00 97.38 186 PRO A C 1
ATOM 1435 O O . PRO A 1 186 ? -1.711 0.478 -3.336 1.00 97.38 186 PRO A O 1
ATOM 1438 N N . ALA A 1 187 ? -0.648 -1.411 -2.722 1.00 93.94 187 ALA A N 1
ATOM 1439 C CA . ALA A 1 187 ? -0.735 -2.032 -4.036 1.00 93.94 187 ALA A CA 1
ATOM 1440 C C . ALA A 1 187 ? -2.204 -2.348 -4.377 1.00 93.94 187 ALA A C 1
ATOM 1442 O O . ALA A 1 187 ? -3.084 -2.344 -3.508 1.00 93.94 187 ALA A O 1
ATOM 1443 N N . ALA A 1 188 ? -2.479 -2.624 -5.648 1.00 89.06 188 ALA A N 1
ATOM 1444 C CA . ALA A 1 188 ? -3.819 -2.935 -6.120 1.00 89.06 188 ALA A CA 1
ATOM 1445 C C . ALA A 1 188 ? -3.830 -4.281 -6.860 1.00 89.06 188 ALA A C 1
ATOM 1447 O O . ALA A 1 188 ? -3.356 -4.333 -7.994 1.00 89.06 188 ALA A O 1
ATOM 1448 N N . PRO A 1 189 ? -4.438 -5.336 -6.283 1.00 91.25 189 PRO A N 1
ATOM 1449 C CA . PRO A 1 189 ? -4.884 -5.477 -4.886 1.00 91.25 189 PRO A CA 1
ATOM 1450 C C . PRO A 1 189 ? -3.764 -5.350 -3.835 1.00 91.25 189 PRO A C 1
ATOM 1452 O O . PRO A 1 189 ? -2.607 -5.630 -4.121 1.00 91.25 189 PRO A O 1
ATOM 1455 N N . ALA A 1 190 ? -4.113 -4.971 -2.601 1.00 94.56 190 ALA A N 1
ATOM 1456 C CA . ALA A 1 190 ? -3.138 -4.718 -1.528 1.00 94.56 190 ALA A CA 1
ATOM 1457 C C . ALA A 1 190 ? -2.631 -5.979 -0.818 1.00 94.56 190 ALA A C 1
ATOM 1459 O O . ALA A 1 190 ? -1.674 -5.915 -0.047 1.00 94.56 190 ALA A O 1
ATOM 1460 N N . THR A 1 191 ? -3.308 -7.103 -1.031 1.00 95.50 191 THR A N 1
ATOM 1461 C CA . THR A 1 191 ? -3.011 -8.396 -0.422 1.00 95.50 191 THR A CA 1
ATOM 1462 C C . THR A 1 191 ? -3.148 -9.485 -1.461 1.00 95.50 191 THR A C 1
ATOM 1464 O O . THR A 1 191 ? -4.046 -9.414 -2.301 1.00 95.50 191 THR A O 1
ATOM 1467 N N . ASP A 1 192 ? -2.328 -10.513 -1.329 1.00 93.69 192 ASP A N 1
ATOM 1468 C CA . ASP A 1 192 ? -2.381 -11.718 -2.145 1.00 93.69 192 ASP A CA 1
ATOM 1469 C C . ASP A 1 192 ? -2.882 -12.916 -1.308 1.00 93.69 192 ASP A C 1
ATOM 1471 O O . ASP A 1 192 ? -3.294 -12.777 -0.148 1.00 93.69 192 ASP A O 1
ATOM 1475 N N . SER A 1 193 ? -2.840 -14.116 -1.882 1.00 92.94 193 SER A N 1
ATOM 1476 C CA . SER A 1 193 ? -3.251 -15.353 -1.207 1.00 92.94 193 SER A CA 1
ATOM 1477 C C . SER A 1 193 ? -2.333 -15.778 -0.049 1.00 92.94 193 SER A C 1
ATOM 1479 O O . SER A 1 193 ? -2.732 -16.619 0.760 1.00 92.94 193 SER A O 1
ATOM 1481 N N . THR A 1 194 ? -1.135 -15.194 0.087 1.00 93.88 194 THR A N 1
ATOM 1482 C CA . THR A 1 194 ? -0.249 -15.427 1.243 1.00 93.88 194 THR A CA 1
ATOM 1483 C C . THR A 1 194 ? -0.698 -14.643 2.480 1.00 93.88 194 THR A C 1
ATOM 1485 O O . THR A 1 194 ? -0.306 -14.970 3.603 1.00 93.88 194 THR A O 1
ATOM 1488 N N . GLY A 1 195 ? -1.544 -13.622 2.299 1.00 94.31 195 GLY A N 1
ATOM 1489 C CA . GLY A 1 195 ? -1.969 -12.712 3.361 1.00 94.31 195 GLY A CA 1
ATOM 1490 C C . GLY A 1 195 ? -0.929 -11.641 3.703 1.00 94.31 195 GLY A C 1
ATOM 1491 O O . GLY A 1 195 ? -1.079 -10.945 4.713 1.00 94.31 195 GLY A O 1
ATOM 1492 N N . HIS A 1 196 ? 0.120 -11.501 2.889 1.00 98.06 196 HIS A N 1
ATOM 1493 C CA . HIS A 1 196 ? 1.033 -10.367 2.956 1.00 98.06 196 HIS A CA 1
ATOM 1494 C C . HIS A 1 196 ? 0.337 -9.089 2.481 1.00 98.06 196 HIS A C 1
ATOM 1496 O O . HIS A 1 196 ? -0.569 -9.122 1.650 1.00 98.06 196 HIS A O 1
ATOM 1502 N N . LEU A 1 197 ? 0.763 -7.955 3.031 1.00 98.38 197 LEU A N 1
ATOM 1503 C CA . LEU A 1 197 ? 0.338 -6.623 2.613 1.00 98.38 197 LEU A CA 1
ATOM 1504 C C . LEU A 1 197 ? 1.443 -5.994 1.775 1.00 98.38 197 LEU A C 1
ATOM 1506 O O . LEU A 1 197 ? 2.584 -5.930 2.228 1.00 98.38 197 LEU A O 1
ATOM 1510 N N . PHE A 1 198 ? 1.087 -5.472 0.609 1.00 98.31 198 PHE A N 1
ATOM 1511 C CA . PHE A 1 198 ? 2.012 -4.838 -0.320 1.00 98.31 198 PHE A CA 1
ATOM 1512 C C . PHE A 1 198 ? 1.696 -3.352 -0.424 1.00 98.31 198 PHE A C 1
ATOM 1514 O O . PHE A 1 198 ? 0.545 -2.963 -0.638 1.00 98.31 198 PHE A O 1
ATOM 1521 N N . LEU A 1 199 ? 2.716 -2.514 -0.263 1.00 98.00 199 LEU A N 1
ATOM 1522 C CA . LEU A 1 199 ? 2.614 -1.067 -0.402 1.00 98.00 199 LEU A CA 1
ATOM 1523 C C . LEU A 1 199 ? 3.628 -0.586 -1.437 1.00 98.00 199 LEU A C 1
ATOM 1525 O O . LEU A 1 199 ? 4.797 -0.971 -1.400 1.00 98.00 199 LEU A O 1
ATOM 1529 N N . ASN A 1 200 ? 3.185 0.312 -2.304 1.00 96.38 200 ASN A N 1
ATOM 1530 C CA . ASN A 1 200 ? 4.045 1.057 -3.203 1.00 96.38 200 ASN A CA 1
ATOM 1531 C C . ASN A 1 200 ? 4.576 2.284 -2.466 1.00 96.38 200 ASN A C 1
ATOM 1533 O O . ASN A 1 200 ? 3.812 3.008 -1.821 1.00 96.38 200 ASN A O 1
ATOM 1537 N N . TYR A 1 201 ? 5.876 2.543 -2.578 1.00 94.31 201 TYR A N 1
ATOM 1538 C CA . TYR A 1 201 ? 6.481 3.770 -2.070 1.00 94.31 201 TYR A CA 1
ATOM 1539 C C . TYR A 1 201 ? 7.423 4.397 -3.098 1.00 94.31 201 TYR A C 1
ATOM 1541 O O . TYR A 1 201 ? 8.005 3.703 -3.926 1.00 94.31 201 TYR A O 1
ATOM 1549 N N . ASN A 1 202 ? 7.591 5.719 -3.051 1.00 92.19 202 ASN A N 1
ATOM 1550 C CA . ASN A 1 202 ? 8.578 6.418 -3.874 1.00 92.19 202 ASN A CA 1
ATOM 1551 C C . ASN A 1 202 ? 9.243 7.549 -3.065 1.00 92.19 202 ASN A C 1
ATOM 1553 O O . ASN A 1 202 ? 8.574 8.530 -2.731 1.00 92.19 202 ASN A O 1
ATOM 1557 N N . PRO A 1 203 ? 10.548 7.447 -2.758 1.00 87.75 203 PRO A N 1
ATOM 1558 C CA . PRO A 1 203 ? 11.327 8.460 -2.045 1.00 87.75 203 PRO A CA 1
ATOM 1559 C C . PRO A 1 203 ? 11.901 9.556 -2.969 1.00 87.75 203 PRO A C 1
ATOM 1561 O O . PRO A 1 203 ? 12.633 10.427 -2.510 1.00 87.75 203 PRO A O 1
ATOM 1564 N N . GLY A 1 204 ? 11.589 9.537 -4.271 1.00 86.81 204 GLY A N 1
ATOM 1565 C CA . GLY A 1 204 ? 11.822 10.646 -5.205 1.00 86.81 204 GLY A CA 1
ATOM 1566 C C . GLY A 1 204 ? 12.472 10.314 -6.540 1.00 86.81 204 GLY A C 1
ATOM 1567 O O . GLY A 1 204 ? 12.703 11.234 -7.320 1.00 86.81 204 GLY A O 1
ATOM 1568 N N . ARG A 1 205 ? 12.801 9.050 -6.822 1.00 85.25 205 ARG A N 1
ATOM 1569 C CA . ARG A 1 205 ? 13.426 8.676 -8.105 1.00 85.25 205 ARG A CA 1
ATOM 1570 C C . ARG A 1 205 ? 12.860 7.391 -8.680 1.00 85.25 205 ARG A C 1
ATOM 1572 O O . ARG A 1 205 ? 12.461 7.387 -9.838 1.00 85.25 205 ARG A O 1
ATOM 1579 N N . HIS A 1 206 ? 12.805 6.327 -7.886 1.00 88.31 206 HIS A N 1
ATOM 1580 C CA . HIS A 1 206 ? 12.233 5.053 -8.311 1.00 88.31 206 HIS A CA 1
ATOM 1581 C C . HIS A 1 206 ? 11.133 4.607 -7.354 1.00 88.31 206 HIS A C 1
ATOM 1583 O O . HIS A 1 206 ? 11.172 4.912 -6.162 1.00 88.31 206 HIS A O 1
ATOM 1589 N N . ASN A 1 207 ? 10.156 3.879 -7.889 1.00 91.56 207 ASN A N 1
ATOM 1590 C CA . ASN A 1 207 ? 9.194 3.171 -7.061 1.00 91.56 207 ASN A CA 1
ATOM 1591 C C . ASN A 1 207 ? 9.894 2.009 -6.354 1.00 91.56 207 ASN A C 1
ATOM 1593 O O . ASN A 1 207 ? 10.886 1.462 -6.842 1.00 91.56 207 ASN A O 1
ATOM 1597 N N . GLY A 1 208 ? 9.379 1.645 -5.195 1.00 93.94 208 GLY A N 1
ATOM 1598 C CA . GLY A 1 208 ? 9.755 0.441 -4.491 1.00 93.94 208 GLY A CA 1
ATOM 1599 C C . GLY A 1 208 ? 8.552 -0.201 -3.827 1.00 93.94 208 GLY A C 1
ATOM 1600 O O . GLY A 1 208 ? 7.466 0.382 -3.754 1.00 93.94 208 GLY A O 1
ATOM 1601 N N . VAL A 1 209 ? 8.787 -1.402 -3.317 1.00 97.06 209 VAL A N 1
ATOM 1602 C CA . VAL A 1 209 ? 7.773 -2.241 -2.685 1.00 97.06 209 VAL A CA 1
ATOM 1603 C C . VAL A 1 209 ? 8.117 -2.439 -1.215 1.00 97.06 209 VAL A C 1
ATOM 1605 O O . VAL A 1 209 ? 9.233 -2.825 -0.869 1.00 97.06 209 VAL A O 1
ATOM 1608 N N . ILE A 1 210 ? 7.137 -2.201 -0.351 1.00 97.75 210 ILE A N 1
ATOM 1609 C CA . ILE A 1 210 ? 7.149 -2.607 1.055 1.00 97.75 210 ILE A CA 1
ATOM 1610 C C . ILE A 1 210 ? 6.205 -3.797 1.194 1.00 97.75 210 ILE A C 1
ATOM 1612 O O . ILE A 1 210 ? 5.070 -3.750 0.726 1.00 97.75 210 ILE A O 1
ATOM 1616 N N . ILE A 1 211 ? 6.661 -4.835 1.882 1.00 98.19 211 ILE A N 1
ATOM 1617 C CA . ILE A 1 211 ? 5.906 -6.045 2.187 1.00 98.19 211 ILE A CA 1
ATOM 1618 C C . ILE A 1 211 ? 5.811 -6.178 3.702 1.00 98.19 211 ILE A C 1
ATOM 1620 O O . ILE A 1 211 ? 6.823 -6.183 4.400 1.00 98.19 211 ILE A O 1
ATOM 1624 N N . LEU A 1 212 ? 4.593 -6.304 4.218 1.00 98.31 212 LEU A N 1
ATOM 1625 C CA . LEU A 1 212 ? 4.339 -6.540 5.633 1.00 98.31 212 LEU A CA 1
ATOM 1626 C C . LEU A 1 212 ? 3.619 -7.876 5.800 1.00 98.31 212 LEU A C 1
ATOM 1628 O O . LEU A 1 212 ? 2.487 -8.037 5.344 1.00 98.31 212 LEU A O 1
ATOM 1632 N N . ARG A 1 213 ? 4.242 -8.818 6.513 1.00 97.88 213 ARG A N 1
ATOM 1633 C CA . ARG A 1 213 ? 3.591 -10.052 6.959 1.00 97.88 213 ARG A CA 1
ATOM 1634 C C . ARG A 1 213 ? 3.023 -9.846 8.363 1.00 97.88 213 ARG A C 1
ATOM 1636 O O . ARG A 1 213 ? 3.800 -9.646 9.301 1.00 97.88 213 ARG A O 1
ATOM 1643 N N . PRO A 1 214 ? 1.695 -9.921 8.558 1.00 97.69 214 PRO A N 1
ATOM 1644 C CA . PRO A 1 214 ? 1.114 -9.923 9.894 1.00 97.69 214 PRO A CA 1
ATOM 1645 C C . PRO A 1 214 ? 1.648 -11.096 10.731 1.00 97.69 214 PRO A C 1
ATOM 1647 O O . PRO A 1 214 ? 1.686 -12.243 10.289 1.00 97.69 214 PRO A O 1
ATOM 1650 N N . THR A 1 215 ? 2.037 -10.821 11.970 1.00 96.50 215 THR A N 1
ATOM 1651 C CA . THR A 1 215 ? 2.525 -11.800 12.950 1.00 96.50 215 THR A CA 1
ATOM 1652 C C . THR A 1 215 ? 1.795 -11.608 14.274 1.00 96.50 215 THR A C 1
ATOM 1654 O O . THR A 1 215 ? 1.128 -10.601 14.493 1.00 96.50 215 THR A O 1
ATOM 1657 N N . ALA A 1 216 ? 1.919 -12.546 15.214 1.00 92.56 216 ALA A N 1
ATOM 1658 C CA . ALA A 1 216 ? 1.276 -12.388 16.521 1.00 92.56 216 ALA A CA 1
ATOM 1659 C C . ALA A 1 216 ? 1.735 -11.116 17.277 1.00 92.56 216 ALA A C 1
ATOM 1661 O O . ALA A 1 216 ? 0.958 -10.541 18.037 1.00 92.56 216 ALA A O 1
ATOM 1662 N N . GLY A 1 217 ? 2.975 -10.661 17.050 1.00 89.88 217 GLY A N 1
ATOM 1663 C CA . GLY A 1 217 ? 3.561 -9.486 17.704 1.00 89.88 217 GLY A CA 1
ATOM 1664 C C . GLY A 1 217 ? 3.402 -8.160 16.950 1.00 89.88 217 GLY A C 1
ATOM 1665 O O . GLY A 1 217 ? 3.767 -7.122 17.493 1.00 89.88 217 GLY A O 1
ATOM 1666 N N . GLY A 1 218 ? 2.874 -8.169 15.723 1.00 95.62 218 GLY A N 1
ATOM 1667 C CA . GLY A 1 218 ? 2.839 -6.999 14.844 1.00 95.62 218 GLY A CA 1
ATOM 1668 C C . GLY A 1 218 ? 3.156 -7.397 13.410 1.00 95.62 218 GLY A C 1
ATOM 1669 O O . GLY A 1 218 ? 2.494 -8.269 12.865 1.00 95.62 218 GLY A O 1
ATOM 1670 N N . PHE A 1 219 ? 4.194 -6.824 12.805 1.00 97.50 219 PHE A N 1
ATOM 1671 C CA . PHE A 1 219 ? 4.562 -7.124 11.418 1.00 97.50 219 PHE A CA 1
ATOM 1672 C C . PHE A 1 219 ? 6.013 -7.563 11.307 1.00 97.50 219 PHE A C 1
ATOM 1674 O O . PHE A 1 219 ? 6.887 -7.002 11.964 1.00 97.50 219 PHE A O 1
ATOM 1681 N N . GLU A 1 220 ? 6.248 -8.544 10.445 1.00 96.62 220 GLU A N 1
ATOM 1682 C CA . GLU A 1 220 ? 7.558 -8.787 9.858 1.00 96.62 220 GLU A CA 1
ATOM 1683 C C . GLU A 1 220 ? 7.614 -8.048 8.521 1.00 96.62 220 GLU A C 1
ATOM 1685 O O . GLU A 1 220 ? 6.752 -8.245 7.667 1.00 96.62 220 GLU A O 1
ATOM 1690 N N . ASP A 1 221 ? 8.598 -7.170 8.349 1.00 95.44 221 ASP A N 1
ATOM 1691 C CA . ASP A 1 221 ? 8.724 -6.315 7.167 1.00 95.44 221 ASP A CA 1
ATOM 1692 C C . ASP A 1 221 ? 9.596 -6.922 6.060 1.00 95.44 221 ASP A C 1
ATOM 1694 O O . ASP A 1 221 ? 9.835 -6.291 5.031 1.00 95.44 221 ASP A O 1
ATOM 1698 N N . LEU A 1 222 ? 10.150 -8.118 6.285 1.00 95.94 222 LEU A N 1
ATOM 1699 C CA . LEU A 1 222 ? 11.008 -8.836 5.333 1.00 95.94 222 LEU A CA 1
ATOM 1700 C C . LEU A 1 222 ? 12.196 -7.993 4.815 1.00 95.94 222 LEU A C 1
ATOM 1702 O O . LEU A 1 222 ? 12.735 -8.241 3.730 1.00 95.94 222 LEU A O 1
ATOM 1706 N N . ARG A 1 223 ? 12.636 -7.009 5.619 1.00 94.69 223 ARG A N 1
ATOM 1707 C CA . ARG A 1 223 ? 13.696 -6.032 5.304 1.00 94.69 223 ARG A CA 1
ATOM 1708 C C . ARG A 1 223 ? 13.345 -5.095 4.140 1.00 94.69 223 ARG A C 1
ATOM 1710 O O . ARG A 1 223 ? 14.236 -4.553 3.485 1.00 94.69 223 ARG A O 1
ATOM 1717 N N . THR A 1 224 ? 12.058 -4.934 3.850 1.00 95.69 224 THR A N 1
ATOM 1718 C CA . THR A 1 224 ? 11.549 -4.100 2.751 1.00 95.69 224 THR A CA 1
ATOM 1719 C C . THR A 1 224 ? 11.087 -2.728 3.221 1.00 95.69 224 THR A C 1
ATOM 1721 O O . THR A 1 224 ? 10.959 -1.822 2.403 1.00 95.69 224 THR A O 1
ATOM 1724 N N . LEU A 1 225 ? 10.883 -2.541 4.528 1.00 93.94 225 LEU A N 1
ATOM 1725 C CA . LEU A 1 225 ? 10.487 -1.262 5.096 1.00 93.94 225 LEU A CA 1
ATOM 1726 C C . LEU A 1 225 ? 11.728 -0.366 5.253 1.00 93.94 225 LEU A C 1
ATOM 1728 O O . LEU A 1 225 ? 12.625 -0.705 6.032 1.00 93.94 225 LEU A O 1
ATOM 1732 N N . PRO A 1 226 ? 11.820 0.779 4.544 1.00 88.81 226 PRO A N 1
ATOM 1733 C CA . PRO A 1 226 ? 12.961 1.669 4.706 1.00 88.81 226 PRO A CA 1
ATOM 1734 C C . PRO A 1 226 ? 12.998 2.218 6.131 1.00 88.81 226 PRO A C 1
ATOM 1736 O O . PRO A 1 226 ? 11.957 2.559 6.711 1.00 88.81 226 PRO A O 1
ATOM 1739 N N . ARG A 1 227 ? 14.201 2.325 6.704 1.00 84.44 227 ARG A N 1
ATOM 1740 C CA . ARG A 1 227 ? 14.351 2.964 8.014 1.00 84.44 227 ARG A CA 1
ATOM 1741 C C . ARG A 1 227 ? 13.980 4.443 7.898 1.00 84.44 227 ARG A C 1
ATOM 1743 O O . ARG A 1 227 ? 14.121 5.032 6.827 1.00 84.44 227 ARG A O 1
ATOM 1750 N N . PRO A 1 228 ? 13.534 5.074 8.991 1.00 77.12 228 PRO A N 1
ATOM 1751 C CA . PRO A 1 228 ? 13.219 6.491 8.964 1.00 77.12 228 PRO A CA 1
ATOM 1752 C C . PRO A 1 228 ? 14.397 7.343 8.478 1.00 77.12 228 PRO A C 1
ATOM 1754 O O . PRO A 1 228 ? 15.462 7.331 9.091 1.00 77.12 228 PRO A O 1
ATOM 1757 N N . GLY A 1 229 ? 14.189 8.098 7.398 1.00 70.00 229 GLY A N 1
ATOM 1758 C CA . GLY A 1 229 ? 15.221 8.943 6.786 1.00 70.00 229 GLY A CA 1
ATOM 1759 C C . GLY A 1 229 ? 16.162 8.223 5.815 1.00 70.00 229 GLY A C 1
ATOM 1760 O O . GLY A 1 229 ? 16.939 8.901 5.144 1.00 70.00 229 GLY A O 1
ATOM 1761 N N . ASP A 1 230 ? 16.072 6.897 5.688 1.00 79.81 230 ASP A N 1
ATOM 1762 C CA . ASP A 1 230 ? 16.802 6.163 4.657 1.00 79.81 230 ASP A CA 1
ATOM 1763 C C . ASP A 1 230 ? 16.111 6.319 3.301 1.00 79.81 230 ASP A C 1
ATOM 1765 O O . ASP A 1 230 ? 14.883 6.322 3.177 1.00 79.81 230 ASP A O 1
ATOM 1769 N N . TYR A 1 231 ? 16.935 6.428 2.262 1.00 74.69 231 TYR A N 1
ATOM 1770 C CA . TYR A 1 231 ? 16.468 6.645 0.898 1.00 74.69 231 TYR A CA 1
ATOM 1771 C C . TYR A 1 231 ? 15.993 5.359 0.206 1.00 74.69 231 TYR A C 1
ATOM 1773 O O . TYR A 1 231 ? 15.089 5.405 -0.619 1.00 74.69 231 TYR A O 1
ATOM 1781 N N . SER A 1 232 ? 16.582 4.205 0.517 1.00 80.12 232 SER A N 1
ATOM 1782 C CA . SER A 1 232 ? 16.316 2.939 -0.179 1.00 80.12 232 SER A CA 1
ATOM 1783 C C . SER A 1 232 ? 16.144 1.782 0.798 1.00 80.12 232 SER A C 1
ATOM 1785 O O . SER A 1 232 ? 16.823 1.729 1.821 1.00 80.12 232 SER A O 1
ATOM 1787 N N . ALA A 1 233 ? 15.292 0.822 0.440 1.00 87.69 233 ALA A N 1
ATOM 1788 C CA . ALA A 1 233 ? 15.181 -0.477 1.098 1.00 87.69 233 ALA A CA 1
ATOM 1789 C C . ALA A 1 233 ? 15.520 -1.608 0.116 1.00 87.69 233 ALA A C 1
ATOM 1791 O O . ALA A 1 233 ? 15.908 -1.353 -1.024 1.00 87.69 233 ALA A O 1
ATOM 1792 N N . ARG A 1 234 ? 15.372 -2.863 0.559 1.00 92.94 234 ARG A N 1
ATOM 1793 C CA . ARG A 1 234 ? 15.676 -4.065 -0.235 1.00 92.94 234 ARG A CA 1
ATOM 1794 C C . ARG A 1 234 ? 15.020 -4.070 -1.619 1.00 92.94 234 ARG A C 1
ATOM 1796 O O . ARG A 1 234 ? 15.672 -4.453 -2.580 1.00 92.94 234 ARG A O 1
ATOM 1803 N N . PHE A 1 235 ? 13.759 -3.651 -1.716 1.00 94.50 235 PHE A N 1
ATOM 1804 C CA . PHE A 1 235 ? 13.000 -3.603 -2.970 1.00 94.50 235 PHE A CA 1
ATOM 1805 C C . PHE A 1 235 ? 12.781 -2.168 -3.442 1.00 94.50 235 PHE A C 1
ATOM 1807 O O . PHE A 1 235 ? 11.671 -1.753 -3.759 1.00 94.50 235 PHE A O 1
ATOM 1814 N N . TYR A 1 236 ? 13.868 -1.400 -3.469 1.00 93.38 236 TYR A N 1
ATOM 1815 C CA . TYR A 1 236 ? 13.918 -0.121 -4.159 1.00 93.38 236 TYR A CA 1
ATOM 1816 C C . TYR A 1 236 ? 14.206 -0.330 -5.651 1.00 93.38 236 TYR A C 1
ATOM 1818 O O . TYR A 1 236 ? 15.130 -1.063 -5.992 1.00 93.38 236 TYR A O 1
ATOM 1826 N N . GLY A 1 237 ? 13.443 0.318 -6.535 1.00 92.00 237 GLY A N 1
ATOM 1827 C CA . GLY A 1 237 ? 13.482 0.024 -7.971 1.00 92.00 237 GLY A CA 1
ATOM 1828 C C . GLY A 1 237 ? 12.758 -1.280 -8.304 1.00 92.00 237 GLY A C 1
ATOM 1829 O O . GLY A 1 237 ? 13.292 -2.106 -9.039 1.00 92.00 237 GLY A O 1
ATOM 1830 N N . ALA A 1 238 ? 11.580 -1.486 -7.717 1.00 95.31 238 ALA A N 1
ATOM 1831 C CA . ALA A 1 238 ? 10.825 -2.725 -7.849 1.00 95.31 238 ALA A CA 1
ATOM 1832 C C . ALA A 1 238 ? 9.322 -2.474 -7.996 1.00 95.31 238 ALA A C 1
ATOM 1834 O O . ALA A 1 238 ? 8.824 -1.419 -7.591 1.00 95.31 238 ALA A O 1
ATOM 1835 N N . GLU A 1 239 ? 8.616 -3.468 -8.524 1.00 95.12 239 GLU A N 1
ATOM 1836 C CA . GLU A 1 239 ? 7.160 -3.488 -8.644 1.00 95.12 239 GLU A CA 1
ATOM 1837 C C . GLU A 1 239 ? 6.574 -4.845 -8.249 1.00 95.12 239 GLU A C 1
ATOM 1839 O O . GLU A 1 239 ? 7.256 -5.870 -8.262 1.00 95.12 239 GLU A O 1
ATOM 1844 N N . VAL A 1 240 ? 5.304 -4.821 -7.848 1.00 94.88 240 VAL A N 1
ATOM 1845 C CA . VAL A 1 240 ? 4.525 -6.013 -7.506 1.00 94.88 240 VAL A CA 1
ATOM 1846 C C . VAL A 1 240 ? 3.817 -6.504 -8.760 1.00 94.88 240 VAL A C 1
ATOM 1848 O O . VAL A 1 240 ? 3.203 -5.704 -9.466 1.00 94.88 240 VAL A O 1
ATOM 1851 N N . LEU A 1 241 ? 3.856 -7.807 -9.006 1.00 93.56 241 LEU A N 1
ATOM 1852 C CA . LEU A 1 241 ? 3.122 -8.457 -10.086 1.00 93.56 241 LEU A CA 1
ATOM 1853 C C . LEU A 1 241 ? 2.637 -9.839 -9.646 1.00 93.56 241 LEU A C 1
ATOM 1855 O O . LEU A 1 241 ? 3.086 -10.359 -8.633 1.00 93.56 241 LEU A O 1
ATOM 1859 N N . ASP A 1 242 ? 1.726 -10.409 -10.424 1.00 91.25 242 ASP A N 1
ATOM 1860 C CA . ASP A 1 242 ? 1.330 -11.817 -10.361 1.00 91.25 242 ASP A CA 1
ATOM 1861 C C . ASP A 1 242 ? 1.758 -12.443 -11.695 1.00 91.25 242 ASP A C 1
ATOM 1863 O O . ASP A 1 242 ? 1.058 -12.334 -12.706 1.00 91.25 242 ASP A O 1
ATOM 1867 N N . ALA A 1 243 ? 2.999 -12.929 -11.747 1.00 85.62 243 ALA A N 1
ATOM 1868 C CA . ALA A 1 243 ? 3.668 -13.327 -12.981 1.00 85.62 243 ALA A CA 1
ATOM 1869 C C . ALA A 1 243 ? 3.093 -14.622 -13.560 1.00 85.62 243 ALA A C 1
ATOM 1871 O O . ALA A 1 243 ? 3.092 -14.800 -14.782 1.00 85.62 243 ALA A O 1
ATOM 1872 N N . ASP A 1 244 ? 2.647 -15.531 -12.694 1.00 87.44 244 ASP A N 1
ATOM 1873 C CA . ASP A 1 244 ? 2.122 -16.841 -13.071 1.00 87.44 244 ASP A CA 1
ATOM 1874 C C . ASP A 1 244 ? 0.596 -16.975 -12.909 1.00 87.44 244 ASP A C 1
ATOM 1876 O O . ASP A 1 244 ? 0.016 -17.938 -13.420 1.00 87.44 244 ASP A O 1
ATOM 1880 N N . GLY A 1 245 ? -0.074 -15.981 -12.317 1.00 89.38 245 GLY A N 1
ATOM 1881 C CA . GLY A 1 245 ? -1.526 -15.940 -12.167 1.00 89.38 245 GLY A CA 1
ATOM 1882 C C . GLY A 1 245 ? -2.046 -16.837 -11.044 1.00 89.38 245 GLY A C 1
ATOM 1883 O O . GLY A 1 245 ? -3.231 -17.192 -11.059 1.00 89.38 245 GLY A O 1
ATOM 1884 N N . ASP A 1 246 ? -1.189 -17.257 -10.108 1.00 86.88 246 ASP A N 1
ATOM 1885 C CA . ASP A 1 246 ? -1.564 -18.122 -8.986 1.00 86.88 246 ASP A CA 1
ATOM 1886 C C . ASP A 1 246 ? -2.170 -17.344 -7.797 1.00 86.88 246 ASP A C 1
ATOM 1888 O O . ASP A 1 246 ? -2.634 -17.938 -6.813 1.00 86.88 246 ASP A O 1
ATOM 1892 N N . GLY A 1 247 ? -2.228 -16.011 -7.904 1.00 89.31 247 GLY A N 1
ATOM 1893 C CA . GLY A 1 247 ? -2.732 -15.124 -6.866 1.00 89.31 247 GLY A CA 1
ATOM 1894 C C . GLY A 1 247 ? -1.769 -14.963 -5.689 1.00 89.31 247 GLY A C 1
ATOM 1895 O O . GLY A 1 247 ? -2.203 -14.551 -4.608 1.00 89.31 247 GLY A O 1
ATOM 1896 N N . ARG A 1 248 ? -0.494 -15.326 -5.838 1.00 93.00 248 ARG A N 1
ATOM 1897 C CA . ARG A 1 248 ? 0.626 -14.930 -4.981 1.00 93.00 248 ARG A CA 1
ATOM 1898 C C . ARG A 1 248 ? 1.459 -13.945 -5.759 1.00 93.00 248 ARG A C 1
ATOM 1900 O O . ARG A 1 248 ? 1.814 -14.177 -6.903 1.00 93.00 248 ARG A O 1
ATOM 1907 N N . TYR A 1 249 ? 1.794 -12.841 -5.121 1.00 96.44 249 TYR A N 1
ATOM 1908 C CA . TYR A 1 249 ? 2.581 -11.849 -5.819 1.00 96.44 249 TYR A CA 1
ATOM 1909 C C . TYR A 1 249 ? 4.057 -12.184 -5.794 1.00 96.44 249 TYR A C 1
ATOM 1911 O O . TYR A 1 249 ? 4.593 -12.660 -4.790 1.00 96.44 249 TYR A O 1
ATOM 1919 N N . GLU A 1 250 ? 4.722 -11.820 -6.875 1.00 96.56 250 GLU A N 1
ATOM 1920 C CA . GLU A 1 250 ? 6.155 -11.655 -6.960 1.00 96.56 250 GLU A CA 1
ATOM 1921 C C . GLU A 1 250 ? 6.557 -10.186 -6.917 1.00 96.56 250 GLU A C 1
ATOM 1923 O O . GLU A 1 250 ? 5.756 -9.261 -7.083 1.00 96.56 250 GLU A O 1
ATOM 1928 N N . VAL A 1 251 ? 7.854 -9.981 -6.708 1.00 97.00 251 VAL A N 1
ATOM 1929 C CA . VAL A 1 251 ? 8.480 -8.669 -6.824 1.00 97.00 251 VAL A CA 1
ATOM 1930 C C . VAL A 1 251 ? 9.472 -8.699 -7.973 1.00 97.00 251 VAL A C 1
ATOM 1932 O O . VAL A 1 251 ? 10.506 -9.362 -7.872 1.00 97.00 251 VAL A O 1
ATOM 1935 N N . GLU A 1 252 ? 9.188 -7.972 -9.052 1.00 95.25 252 GLU A N 1
ATOM 1936 C CA . GLU A 1 252 ? 10.183 -7.727 -10.094 1.00 95.25 252 GLU A CA 1
ATOM 1937 C C . GLU A 1 252 ? 11.080 -6.577 -9.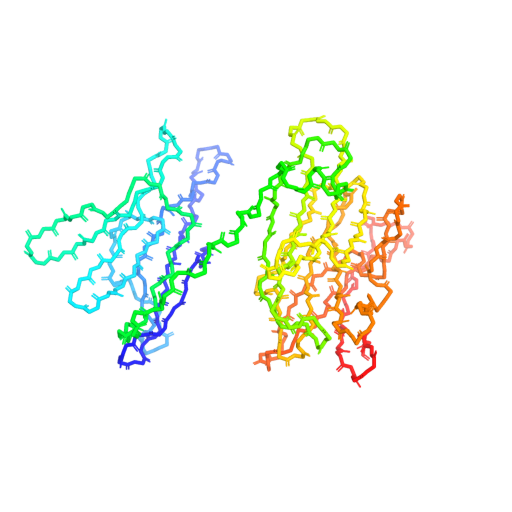643 1.00 95.25 252 GLU A C 1
ATOM 1939 O O . GLU A 1 252 ? 10.626 -5.455 -9.416 1.00 95.25 252 GLU A O 1
ATOM 1944 N N . THR A 1 253 ? 12.372 -6.853 -9.504 1.00 93.62 253 THR A N 1
ATOM 1945 C CA . THR A 1 253 ? 13.391 -5.841 -9.252 1.00 93.62 253 THR A CA 1
ATOM 1946 C C . THR A 1 253 ? 14.063 -5.459 -10.560 1.00 93.62 253 THR A C 1
ATOM 1948 O O . THR A 1 253 ? 14.366 -6.302 -11.405 1.00 93.62 253 THR A O 1
ATOM 1951 N N . THR A 1 254 ? 14.323 -4.166 -10.727 1.00 87.44 254 THR A N 1
ATOM 1952 C CA . THR A 1 254 ? 15.072 -3.631 -11.860 1.00 87.44 254 THR A CA 1
ATOM 1953 C C . THR A 1 254 ? 16.389 -3.051 -11.361 1.00 87.44 254 THR A C 1
ATOM 1955 O O . THR A 1 254 ? 16.413 -2.113 -10.565 1.00 87.44 254 THR A O 1
ATOM 1958 N N . ALA A 1 255 ? 17.502 -3.581 -11.862 1.00 83.31 255 ALA A N 1
ATOM 1959 C CA . ALA A 1 255 ? 18.843 -3.087 -11.576 1.00 83.31 255 ALA A CA 1
ATOM 1960 C C . ALA A 1 255 ? 19.537 -2.680 -12.877 1.00 83.31 255 ALA A C 1
ATOM 1962 O O . ALA A 1 255 ? 19.439 -3.374 -13.885 1.00 83.31 255 ALA A O 1
ATOM 1963 N N . ASN A 1 256 ? 20.259 -1.563 -12.864 1.00 79.44 256 ASN A N 1
ATOM 1964 C CA . ASN A 1 256 ? 21.055 -1.133 -14.008 1.00 79.44 256 ASN A CA 1
ATOM 1965 C C . ASN A 1 256 ? 22.543 -1.349 -13.713 1.00 79.44 256 ASN A C 1
ATOM 1967 O O . ASN A 1 256 ? 23.032 -0.909 -12.670 1.00 79.44 256 ASN A O 1
ATOM 1971 N N . ASP A 1 257 ? 23.253 -2.024 -14.615 1.00 76.00 257 ASP A N 1
ATOM 1972 C CA . ASP A 1 257 ? 24.703 -2.188 -14.517 1.00 76.00 257 ASP A CA 1
ATOM 1973 C C . ASP A 1 257 ? 25.399 -0.889 -14.941 1.00 76.00 257 ASP A C 1
ATOM 1975 O O . ASP A 1 257 ? 25.548 -0.604 -16.123 1.00 76.00 257 ASP A O 1
ATOM 1979 N N . CYS A 1 258 ? 25.807 -0.071 -13.973 1.00 78.31 258 CYS A N 1
ATOM 1980 C CA . CYS A 1 258 ? 26.390 1.246 -14.231 1.00 78.31 258 CYS A CA 1
ATOM 1981 C C . CYS A 1 258 ? 27.891 1.225 -14.570 1.00 78.31 258 CYS A C 1
ATOM 1983 O O . CYS A 1 258 ? 28.578 2.216 -14.319 1.00 78.31 258 CYS A O 1
ATOM 1985 N N . ASN A 1 259 ? 28.413 0.130 -15.122 1.00 74.19 259 ASN A N 1
ATOM 1986 C CA . ASN A 1 259 ? 29.812 0.022 -15.525 1.00 74.19 259 ASN A CA 1
ATOM 1987 C C . ASN A 1 259 ? 29.945 -0.058 -17.064 1.00 74.19 259 ASN A C 1
ATOM 1989 O O . ASN A 1 259 ? 29.553 -1.075 -17.635 1.00 74.19 259 ASN A O 1
ATOM 1993 N N . PRO A 1 260 ? 30.501 0.964 -17.757 1.00 77.12 260 PRO A N 1
ATOM 1994 C CA . PRO A 1 260 ? 31.188 2.153 -17.229 1.00 77.12 260 PRO A CA 1
ATOM 1995 C C . PRO A 1 260 ? 30.266 3.340 -16.893 1.00 77.12 260 PRO A C 1
ATOM 1997 O O . PRO A 1 260 ? 30.701 4.271 -16.216 1.00 77.12 260 PRO A O 1
ATOM 2000 N N . SER A 1 261 ? 29.015 3.349 -17.365 1.00 78.75 261 SER A N 1
ATOM 2001 C CA . SER A 1 261 ? 28.034 4.385 -17.021 1.00 78.75 261 SER A CA 1
ATOM 2002 C C . SER A 1 261 ? 26.619 3.815 -16.945 1.00 78.75 261 SER A C 1
ATOM 2004 O O . SER A 1 261 ? 26.290 2.858 -17.638 1.00 78.75 261 SER A O 1
ATOM 2006 N N . CYS A 1 262 ? 25.740 4.431 -16.148 1.00 75.00 262 CYS A N 1
ATOM 2007 C CA . CYS A 1 262 ? 24.330 4.028 -16.096 1.00 75.00 262 CYS A CA 1
ATOM 2008 C C . CYS A 1 262 ? 23.565 4.308 -17.406 1.00 75.00 262 CYS A C 1
ATOM 2010 O O . CYS A 1 262 ? 22.482 3.766 -17.596 1.00 75.00 262 CYS A O 1
ATOM 2012 N N . ALA A 1 263 ? 24.074 5.180 -18.284 1.00 75.38 263 ALA A N 1
ATOM 2013 C CA . ALA A 1 263 ? 23.419 5.500 -19.556 1.00 75.38 263 ALA A CA 1
ATOM 2014 C C . ALA A 1 263 ? 23.628 4.397 -20.607 1.00 75.38 263 ALA A C 1
ATOM 2016 O O . ALA A 1 263 ? 22.766 4.176 -21.450 1.00 75.38 263 ALA A O 1
ATOM 2017 N N . GLU A 1 264 ? 24.761 3.701 -20.526 1.00 73.44 264 GLU A N 1
ATOM 2018 C CA . GLU A 1 264 ? 25.156 2.612 -21.429 1.00 73.44 264 GLU A CA 1
ATOM 2019 C C . GLU A 1 264 ? 24.961 1.226 -20.787 1.00 73.44 264 GLU A C 1
ATOM 2021 O O . GLU A 1 264 ? 25.231 0.197 -21.406 1.00 73.44 264 GLU A O 1
ATOM 2026 N N . GLY A 1 265 ? 24.504 1.206 -19.534 1.00 73.88 265 GLY A N 1
ATOM 2027 C CA . GLY A 1 265 ? 24.313 0.011 -18.732 1.00 73.88 265 GLY A CA 1
ATOM 2028 C C . GLY A 1 265 ? 23.207 -0.906 -19.241 1.00 73.88 265 GLY A C 1
ATOM 2029 O O . GLY A 1 265 ? 22.198 -0.468 -19.795 1.00 73.88 265 GLY A O 1
ATOM 2030 N N . THR A 1 266 ? 23.380 -2.211 -19.024 1.00 81.88 266 THR A N 1
ATOM 2031 C CA . THR A 1 266 ? 22.311 -3.183 -19.278 1.00 81.88 266 THR A CA 1
ATOM 2032 C C . THR A 1 266 ? 21.351 -3.201 -18.096 1.00 81.88 266 THR A C 1
ATOM 2034 O O . THR A 1 266 ? 21.752 -3.450 -16.956 1.00 81.88 266 THR A O 1
ATOM 2037 N N . VAL A 1 267 ? 20.066 -3.001 -18.383 1.00 81.94 267 VAL A N 1
ATOM 2038 C CA . VAL A 1 267 ? 18.995 -3.182 -17.404 1.00 81.94 267 VAL A CA 1
ATOM 2039 C C . VAL A 1 267 ? 18.761 -4.677 -17.198 1.00 81.94 267 VAL A C 1
ATOM 2041 O O . VAL A 1 267 ? 18.413 -5.398 -18.133 1.00 81.94 267 VAL A O 1
ATOM 2044 N N . ARG A 1 268 ? 18.954 -5.143 -15.966 1.00 85.50 268 ARG A N 1
ATOM 2045 C CA . ARG A 1 268 ? 18.632 -6.499 -15.523 1.00 85.50 268 ARG A CA 1
ATOM 2046 C C . ARG A 1 268 ? 17.330 -6.476 -14.736 1.00 85.50 268 ARG A C 1
ATOM 2048 O O . ARG A 1 268 ? 17.129 -5.603 -13.893 1.00 85.50 268 ARG A O 1
ATOM 2055 N N . ARG A 1 269 ? 16.478 -7.457 -15.013 1.00 91.00 269 ARG A N 1
ATOM 2056 C CA . ARG A 1 269 ? 15.252 -7.730 -14.264 1.00 91.00 269 ARG A CA 1
ATOM 2057 C C . ARG A 1 269 ? 15.394 -9.060 -13.549 1.00 91.00 269 ARG A C 1
ATOM 2059 O O . ARG A 1 269 ? 15.942 -9.997 -14.131 1.00 91.00 269 ARG A O 1
ATOM 2066 N N . ALA A 1 270 ? 14.899 -9.133 -12.325 1.00 92.31 270 ALA A N 1
ATOM 2067 C CA . ALA A 1 270 ? 14.823 -10.373 -11.572 1.00 92.31 270 ALA A CA 1
ATOM 2068 C C . ALA A 1 270 ? 13.488 -10.466 -10.839 1.00 92.31 270 ALA A C 1
ATOM 2070 O O . ALA A 1 270 ? 13.031 -9.491 -10.252 1.00 92.31 270 ALA A O 1
ATOM 2071 N N . VAL A 1 271 ? 12.876 -11.647 -10.864 1.00 95.31 271 VAL A N 1
ATOM 2072 C CA . VAL A 1 271 ? 11.578 -11.898 -10.230 1.00 95.31 271 VAL A CA 1
ATOM 2073 C C . VAL A 1 271 ? 11.810 -12.653 -8.929 1.00 95.31 271 VAL A C 1
ATOM 2075 O O . VAL A 1 271 ? 12.273 -13.789 -8.950 1.00 95.31 271 VAL A O 1
ATOM 2078 N N . GLN A 1 272 ? 11.483 -12.018 -7.808 1.00 96.12 272 GLN A N 1
ATOM 2079 C CA . GLN A 1 272 ? 11.613 -12.580 -6.467 1.00 96.12 272 GLN A CA 1
ATOM 2080 C C . GLN A 1 272 ? 10.292 -13.240 -6.062 1.00 96.12 272 GLN A C 1
ATOM 2082 O O . GLN A 1 272 ? 9.255 -12.576 -6.008 1.00 96.12 272 GLN A O 1
ATOM 2087 N N . ARG A 1 273 ? 10.338 -14.528 -5.727 1.00 96.06 273 ARG A N 1
ATOM 2088 C CA . ARG A 1 273 ? 9.190 -15.348 -5.325 1.00 96.06 273 ARG A CA 1
ATOM 2089 C C . ARG A 1 273 ? 9.209 -15.657 -3.841 1.00 96.06 273 ARG A C 1
ATOM 2091 O O . ARG A 1 273 ? 10.266 -15.853 -3.241 1.00 96.06 273 ARG A O 1
ATOM 2098 N N . TRP A 1 274 ? 8.022 -15.758 -3.252 1.00 96.50 274 TRP A N 1
ATOM 2099 C CA . TRP A 1 274 ? 7.879 -16.226 -1.879 1.00 96.50 274 TRP A CA 1
ATOM 2100 C C . TRP A 1 274 ? 8.209 -17.721 -1.770 1.00 96.50 274 TRP A C 1
ATOM 2102 O O . TRP A 1 274 ? 7.498 -18.567 -2.309 1.00 96.50 274 TRP A O 1
ATOM 2112 N N . ASN A 1 275 ? 9.252 -18.062 -1.013 1.00 94.69 275 ASN A N 1
ATOM 2113 C CA . ASN A 1 275 ? 9.689 -19.452 -0.810 1.00 94.69 275 ASN A CA 1
ATOM 2114 C C . ASN A 1 275 ? 9.228 -20.066 0.528 1.00 94.69 275 ASN A C 1
ATOM 2116 O O . ASN A 1 275 ? 9.713 -21.122 0.934 1.00 94.69 275 ASN A O 1
ATOM 2120 N N . GLY A 1 276 ? 8.324 -19.392 1.245 1.00 94.81 276 GLY A N 1
ATOM 2121 C CA . GLY A 1 276 ? 7.870 -19.787 2.583 1.00 94.81 276 GLY A CA 1
ATOM 2122 C C . GLY A 1 276 ? 8.596 -19.087 3.732 1.00 94.81 276 GLY A C 1
ATOM 2123 O O . GLY A 1 276 ? 8.085 -19.091 4.852 1.00 94.81 276 GLY A O 1
ATOM 2124 N N . THR A 1 277 ? 9.743 -18.459 3.472 1.00 95.06 277 THR A N 1
ATOM 2125 C CA . THR A 1 277 ? 10.478 -17.673 4.478 1.00 95.06 277 THR A CA 1
ATOM 2126 C C . THR A 1 277 ? 10.823 -16.269 4.006 1.00 95.06 277 THR A C 1
ATOM 2128 O O . THR A 1 277 ? 10.788 -15.340 4.811 1.00 95.06 277 THR A O 1
ATOM 2131 N N . ASP A 1 278 ? 11.124 -16.097 2.719 1.00 96.38 278 ASP A N 1
ATOM 2132 C CA . ASP A 1 278 ? 11.502 -14.812 2.145 1.00 96.38 278 ASP A CA 1
ATOM 2133 C C . ASP A 1 278 ? 11.130 -14.716 0.653 1.00 96.38 278 ASP A C 1
ATOM 2135 O O . ASP A 1 278 ? 10.779 -15.719 0.027 1.00 96.38 278 ASP A O 1
ATOM 2139 N N . TYR A 1 279 ? 11.229 -13.508 0.092 1.00 95.50 279 TYR A N 1
ATOM 2140 C CA . TYR A 1 279 ? 11.180 -13.249 -1.349 1.00 95.50 279 TYR A CA 1
ATOM 2141 C C . TYR A 1 279 ? 12.585 -13.375 -1.944 1.00 95.50 279 TYR A C 1
ATOM 2143 O O . TYR A 1 279 ? 13.462 -12.560 -1.638 1.00 95.50 279 TYR A O 1
ATOM 2151 N N . ALA A 1 280 ? 12.798 -14.406 -2.758 1.00 93.94 280 ALA A N 1
ATOM 2152 C CA . ALA A 1 280 ? 14.082 -14.751 -3.369 1.00 93.94 280 ALA A CA 1
ATOM 2153 C C . ALA A 1 280 ? 13.896 -15.194 -4.833 1.00 93.94 280 ALA A C 1
ATOM 2155 O O . ALA A 1 280 ? 12.810 -15.642 -5.194 1.00 93.94 280 ALA A O 1
ATOM 2156 N N . GLU A 1 281 ? 14.937 -15.063 -5.659 1.00 87.38 281 GLU A N 1
ATOM 2157 C CA . GLU A 1 281 ? 14.957 -15.542 -7.059 1.00 87.38 281 GLU A CA 1
ATOM 2158 C C . GLU A 1 281 ? 14.818 -17.064 -7.183 1.00 87.38 281 GLU A C 1
ATOM 2160 O O . GLU A 1 281 ? 15.411 -17.788 -6.346 1.00 87.38 281 GLU A O 1
#

pLDDT: mean 79.91, std 16.97, range [31.95, 98.44]

Organism: NCBI:txid1050105

Foldseek 3Di:
DDWPDWDADPVRKIKTWDWDWDDDPPDPDTDIFATFIWIQDPNDTDGPGPDGANDWDDDVQKIWGFHADPPPRWTWIWIQHPVGIGTDDRHDPDDDDDDDDDDDDDDDDDQADDDFQVLCVVLVQWPARKGWPEKDWDQFPAQGTKIKTWIWHDDPPQIWIKIFIAGSNRHTPDMDTQGQWPDWYADVVQAFPQRWGWIWTHNDDFIFIWIWDRDNNGTDRLQQRAHHPDHHTPGTQWDWDDPPPPRFIWIKHWDWDQVVHSVPTDIDIDTFGDPPPHTHD

Sequence (281 aa):
MTVTDWWWDDAGVLNASISSHRCTDALDEEMTAPPTLWQLTGGSWTPADRTTAEAVRPVGDARLLLEHRSQQGESRLSRKDAAGVRRLADRVQQVVVAPGRPEPRSTGSPAAPPIDAALLRQAGVCKLACKISGRVEFRHPAWGPVTLVTTLARGDEKRDAAIAVLDAQRKVRWSHWGGDWYVLEPAAPATDSTGHLFLNYNPGRHNGVIILRPTAGGFEDLRTLPRPGDYSARFYGAEVLDADGDGRYEVETTANDCNPSCAEGTVRRAVQRWNGTDYAE

Radius of gyration: 21.94 Å; chains: 1; bounding box: 70×41×54 Å

Secondary structure (DSSP, 8-state):
-EEEEEEE-TTS-EEEEEE-EEE-SSSS-EEEPPPEEEEEETTEEEEEE----SEEEEETTEEEEEEEETTTTEEEEEEEETTEEEEEES--S----PPP--------PPPPPP--HHHHHHTTS-SSSEEEEEEEEEEETTTEEEEEEEEEESSSSSP-EEEEEEETT--EEEEEEEES-SEEEEEEEEE-TT--EEEEEESSSS-EEEEEEEETTEEE-TT-SPPTT-S--TTBTEEEE-SSSSS--EEEEEEE--SS-TTTPPEEEEEEEE-SSSEE-